Protein AF-0000000075578991 (afdb_homodimer)

Foldseek 3Di:
DQVVQVVVVLVVQVVVWFQAKKKKKKKKFAAPVCVVVVVCCCVPPVVVVLVVVPQWDDWDKDWDDPDDDHGTMIMIMTIGRTSVSVSVSCVVPVVVVVVVVCVVRNPRMGMDIDMGGDDD/DQVVQVVVVLVVQVVVWFQAKKKKKKKKFAAPVCVVVVVCCCVPPVVVVLVVVPQWDDWDKDWDDPDDDHGTMIMIMTIGRGSVSVSVSCVVPVVVVVVVVCVVRNPRMGMDIDMGGDPD

Organism: Bacteroides fragilis (strain ATCC 25285 / DSM 2151 / CCUG 4856 / JCM 11019 / LMG 10263 / NCTC 9343 / Onslow / VPI 2553 / EN-2) (NCBI:txid272559)

Radius of gyration: 18.08 Å; Cα contacts (8 Å, |Δi|>4): 410; chains: 2; bounding box: 44×48×40 Å

Sequence (240 aa):
MYYSEIIAMFAEIINLKIKNMLIYNTTFQVDDEVHDNFLIWIKESYIPEVEKHGALRAPRICRVLSHRDEGTSYSLQWEVDDSVVLHRWHQDQGARLNQELVKIFKDKVVGFPTLMEVLEMYYSEIIAMFAEIINLKIKNMLIYNTTFQVDDEVHDNFLIWIKESYIPEVEKHGALRAPRICRVLSHRDEGTSYSLQWEVDDSVVLHRWHQDQGARLNQELVKIFKDKVVGFPTLMEVLE

Nearest PDB structures (foldseek):
  1n5v-assembly1_B  TM=6.800E-01  e=6.328E-04  Streptomyces coelicolor A3(2)
  2jdj-assembly1_A  TM=7.483E-01  e=4.876E-03  Hahella chejuensis
  7w6e-assembly1_A  TM=7.206E-01  e=4.575E-03  Cannabis sativa
  3bgu-assembly1_A  TM=6.454E-01  e=2.417E-03  Thermobifida fusca YX
  2ifx-assembly1_B  TM=5.542E-01  e=4.005E-02  Cupriavidus necator

Structure (mmCIF, N/CA/C/O backbone):
data_AF-0000000075578991-model_v1
#
loop_
_entity.id
_entity.type
_entity.pdbx_description
1 polymer 'DUF4286 family protein'
#
loop_
_atom_site.group_PDB
_atom_site.id
_atom_site.type_symbol
_atom_site.label_atom_id
_atom_site.label_alt_id
_atom_site.label_comp_id
_atom_site.label_asym_id
_atom_site.label_entity_id
_atom_site.label_seq_id
_atom_site.pdbx_PDB_ins_code
_atom_site.Cartn_x
_atom_site.Cartn_y
_atom_site.Cartn_z
_atom_site.occupancy
_atom_site.B_iso_or_equiv
_atom_site.auth_seq_id
_atom_site.auth_comp_id
_atom_site.auth_asym_id
_atom_site.auth_atom_id
_atom_site.pdbx_PDB_model_num
ATOM 1 N N . MET A 1 1 ? -5.598 21.219 -8.078 1 39.44 1 MET A N 1
ATOM 2 C CA . MET A 1 1 ? -6.172 20.062 -8.758 1 39.44 1 MET A CA 1
ATOM 3 C C . MET A 1 1 ? -6.387 18.906 -7.789 1 39.44 1 MET A C 1
ATOM 5 O O . MET A 1 1 ? -7.332 18.141 -7.938 1 39.44 1 MET A O 1
ATOM 9 N N . TYR A 1 2 ? -5.469 18.859 -6.551 1 54.5 2 TYR A N 1
ATOM 10 C CA . TYR A 1 2 ? -5.262 17.734 -5.645 1 54.5 2 TYR A CA 1
ATOM 11 C C . TYR A 1 2 ? -6.438 17.578 -4.691 1 54.5 2 TYR A C 1
ATOM 13 O O . TYR A 1 2 ? -6.926 16.469 -4.473 1 54.5 2 TYR A O 1
ATOM 21 N N . TYR A 1 3 ? -6.918 18.688 -4.461 1 59.22 3 TYR A N 1
ATOM 22 C CA . TYR A 1 3 ? -8.039 18.719 -3.529 1 59.22 3 TYR A CA 1
ATOM 23 C C . TYR A 1 3 ? -9.281 18.078 -4.148 1 59.22 3 TYR A C 1
ATOM 25 O O . TYR A 1 3 ? -10 17.344 -3.484 1 59.22 3 TYR A O 1
ATOM 33 N N . SER A 1 4 ? -9.289 18.281 -5.465 1 63 4 SER A N 1
ATOM 34 C CA . SER A 1 4 ? -10.469 17.781 -6.16 1 63 4 SER A CA 1
ATOM 35 C C . SER A 1 4 ? -10.5 16.266 -6.199 1 63 4 SER A C 1
ATOM 37 O O . SER A 1 4 ? -11.562 15.648 -6.031 1 63 4 SER A O 1
ATOM 39 N N . GLU A 1 5 ? -9.344 15.672 -6.281 1 65.69 5 GLU A N 1
ATOM 40 C CA . GLU A 1 5 ? -9.281 14.219 -6.34 1 65.69 5 GLU A CA 1
ATOM 41 C C . GLU A 1 5 ? -9.633 13.594 -4.992 1 65.69 5 GLU A C 1
ATOM 43 O O . GLU A 1 5 ? -10.289 12.555 -4.934 1 65.69 5 GLU A O 1
ATOM 48 N N . ILE A 1 6 ? -9.266 14.273 -3.967 1 72.38 6 ILE A N 1
ATOM 49 C CA . ILE A 1 6 ? -9.57 13.82 -2.617 1 72.38 6 ILE A CA 1
ATOM 50 C C . ILE A 1 6 ? -11.078 13.914 -2.373 1 72.38 6 ILE A C 1
ATOM 52 O O . ILE A 1 6 ? -11.695 12.961 -1.888 1 72.38 6 ILE A O 1
ATOM 56 N N . ILE A 1 7 ? -11.578 15.031 -2.82 1 66.81 7 ILE A N 1
ATOM 57 C CA . ILE A 1 7 ? -13.008 15.242 -2.641 1 66.81 7 ILE A CA 1
ATOM 58 C C . ILE A 1 7 ? -13.789 14.211 -3.449 1 66.81 7 ILE A C 1
ATOM 60 O O . ILE A 1 7 ? -14.758 13.633 -2.951 1 66.81 7 ILE A O 1
ATOM 64 N N . ALA A 1 8 ? -13.312 14.078 -4.621 1 71.88 8 ALA A N 1
ATOM 65 C CA . ALA A 1 8 ? -13.992 13.117 -5.492 1 71.88 8 ALA A CA 1
ATOM 66 C C . ALA A 1 8 ? -13.938 11.711 -4.906 1 71.88 8 ALA A C 1
ATOM 68 O O . ALA A 1 8 ? -14.922 10.977 -4.957 1 71.88 8 ALA A O 1
ATOM 69 N N . MET A 1 9 ? -12.867 11.336 -4.352 1 76.31 9 MET A N 1
ATOM 70 C CA . MET A 1 9 ? -12.727 10.008 -3.758 1 76.31 9 MET A CA 1
ATOM 71 C C . MET A 1 9 ? -13.664 9.844 -2.568 1 76.31 9 MET A C 1
ATOM 73 O O . MET A 1 9 ? -14.375 8.836 -2.467 1 76.31 9 MET A O 1
ATOM 77 N N . PHE A 1 10 ? -13.758 10.82 -1.805 1 74.56 10 PHE A N 1
ATOM 78 C CA . PHE A 1 10 ? -14.594 10.734 -0.611 1 74.56 10 PHE A CA 1
ATOM 79 C C . PHE A 1 10 ? -16.078 10.773 -0.98 1 74.56 10 PHE A C 1
ATOM 81 O O . PHE A 1 10 ? -16.891 10.109 -0.344 1 74.56 10 PHE A O 1
ATOM 88 N N . ALA A 1 11 ? -16.281 11.523 -1.977 1 70.94 11 ALA A N 1
ATOM 89 C CA . ALA A 1 11 ? -17.656 11.531 -2.459 1 70.94 11 ALA A CA 1
ATOM 90 C C . ALA A 1 11 ? -18.078 10.141 -2.941 1 70.94 11 ALA A C 1
ATOM 92 O O . ALA A 1 11 ? -19.188 9.695 -2.67 1 70.94 11 ALA A O 1
ATOM 93 N N . GLU A 1 12 ? -17.234 9.531 -3.654 1 71.94 12 GLU A N 1
ATOM 94 C CA . GLU A 1 12 ? -17.516 8.203 -4.184 1 71.94 12 GLU A CA 1
ATOM 95 C C . GLU A 1 12 ? -17.688 7.184 -3.059 1 71.94 12 GLU A C 1
ATOM 97 O O . GLU A 1 12 ? -18.531 6.301 -3.133 1 71.94 12 GLU A O 1
ATOM 102 N N . ILE A 1 13 ? -16.906 7.285 -2.059 1 71.38 13 ILE A N 1
ATOM 103 C CA . ILE A 1 13 ? -16.922 6.348 -0.943 1 71.38 13 ILE A CA 1
ATOM 104 C C . ILE A 1 13 ? -18.234 6.453 -0.185 1 71.38 13 ILE A C 1
ATOM 106 O O . ILE A 1 13 ? -18.781 5.445 0.276 1 71.38 13 ILE A O 1
ATOM 110 N N . ILE A 1 14 ? -18.766 7.656 -0.041 1 68.94 14 ILE A N 1
ATOM 111 C CA . ILE A 1 14 ? -20.047 7.887 0.611 1 68.94 14 ILE A CA 1
ATOM 112 C C . ILE A 1 14 ? -21.141 7.117 -0.125 1 68.94 14 ILE A C 1
ATOM 114 O O . ILE A 1 14 ? -22.031 6.543 0.503 1 68.94 14 ILE A O 1
ATOM 118 N N . ASN A 1 15 ? -20.922 7.156 -1.306 1 71.19 15 ASN A N 1
ATOM 119 C CA . ASN A 1 15 ? -21.938 6.52 -2.125 1 71.19 15 ASN A CA 1
ATOM 120 C C . ASN A 1 15 ? -21.875 4.996 -2.018 1 71.19 15 ASN A C 1
ATOM 122 O O . ASN A 1 15 ? -22.906 4.324 -2.074 1 71.19 15 ASN A O 1
ATOM 126 N N . LEU A 1 16 ? -20.766 4.434 -1.822 1 70.19 16 LEU A N 1
ATOM 127 C CA . LEU A 1 16 ? -20.578 2.986 -1.852 1 70.19 16 LEU A CA 1
ATOM 128 C C . LEU A 1 16 ? -20.891 2.371 -0.491 1 70.19 16 LEU A C 1
ATOM 130 O O . LEU A 1 16 ? -21.312 1.215 -0.409 1 70.19 16 LEU A O 1
ATOM 134 N N . LYS A 1 17 ? -20.984 3.145 0.556 1 76.19 17 LYS A N 1
ATOM 135 C CA . LYS A 1 17 ? -21.234 2.701 1.922 1 76.19 17 LYS A CA 1
ATOM 136 C C . LYS A 1 17 ? -20.594 1.345 2.193 1 76.19 17 LYS A C 1
ATOM 138 O O . LYS A 1 17 ? -21.297 0.361 2.453 1 76.19 17 LYS A O 1
ATOM 143 N N . ILE A 1 18 ? -19.328 1.286 2.211 1 81.94 18 ILE A N 1
ATOM 144 C CA . ILE A 1 18 ? -18.594 0.05 2.453 1 81.94 18 ILE A CA 1
ATOM 145 C C . ILE A 1 18 ? -18.531 -0.224 3.953 1 81.94 18 ILE A C 1
ATOM 147 O O . ILE A 1 18 ? -18.047 0.609 4.723 1 81.94 18 ILE A O 1
ATOM 151 N N . LYS A 1 19 ? -19.047 -1.364 4.355 1 82.12 19 LYS A N 1
ATOM 152 C CA . LYS A 1 19 ? -19.203 -1.651 5.777 1 82.12 19 LYS A CA 1
ATOM 153 C C . LYS A 1 19 ? -18.141 -2.629 6.262 1 82.12 19 LYS A C 1
ATOM 155 O O . LYS A 1 19 ? -18.344 -3.354 7.238 1 82.12 19 LYS A O 1
ATOM 160 N N . ASN A 1 20 ? -16.984 -2.648 5.688 1 89.5 20 ASN A N 1
ATOM 161 C CA . ASN A 1 20 ? -15.859 -3.498 6.082 1 89.5 20 ASN A CA 1
ATOM 162 C C . ASN A 1 20 ? -14.609 -2.678 6.379 1 89.5 20 ASN A C 1
ATOM 164 O O . ASN A 1 20 ? -14.539 -1.497 6.031 1 89.5 20 ASN A O 1
ATOM 168 N N . MET A 1 21 ? -13.625 -3.428 7.074 1 94.94 21 MET A N 1
ATOM 169 C CA . MET A 1 21 ? -12.359 -2.762 7.375 1 94.94 21 MET A CA 1
ATOM 170 C C . MET A 1 21 ? -11.703 -2.23 6.102 1 94.94 21 MET A C 1
ATOM 172 O O . MET A 1 21 ? -11.641 -2.936 5.094 1 94.94 21 MET A O 1
ATOM 176 N N . LEU A 1 22 ? -11.305 -1.001 6.215 1 95.44 22 LEU A N 1
ATOM 177 C CA . LEU A 1 22 ? -10.688 -0.337 5.074 1 95.44 22 LEU A CA 1
ATOM 178 C C . LEU A 1 22 ? -9.258 0.093 5.402 1 95.44 22 LEU A C 1
ATOM 180 O O . LEU A 1 22 ? -8.914 0.277 6.574 1 95.44 22 LEU A O 1
ATOM 184 N N . ILE A 1 23 ? -8.469 0.155 4.418 1 96.88 23 ILE A N 1
ATOM 185 C CA . ILE A 1 23 ? -7.176 0.827 4.469 1 96.88 23 ILE A CA 1
ATOM 186 C C . ILE A 1 23 ? -7.25 2.146 3.707 1 96.88 23 ILE A C 1
ATOM 188 O O . ILE A 1 23 ? -7.617 2.172 2.529 1 96.88 23 ILE A O 1
ATOM 192 N N . TYR A 1 24 ? -7.012 3.172 4.449 1 95.62 24 TYR A N 1
ATOM 193 C CA . TYR A 1 24 ? -6.855 4.488 3.842 1 95.62 24 TYR A CA 1
ATOM 194 C C . TYR A 1 24 ? -5.387 4.816 3.615 1 95.62 24 TYR A C 1
ATOM 196 O O . TYR A 1 24 ? -4.648 5.09 4.566 1 95.62 24 TYR A O 1
ATOM 204 N N . ASN A 1 25 ? -4.988 4.789 2.336 1 95.94 25 ASN A N 1
ATOM 205 C CA . ASN A 1 25 ? -3.598 5.031 1.965 1 95.94 25 ASN A CA 1
ATOM 206 C C . ASN A 1 25 ? -3.426 6.391 1.29 1 95.94 25 ASN A C 1
ATOM 208 O O . ASN A 1 25 ? -4.238 6.773 0.446 1 95.94 25 ASN A O 1
ATOM 212 N N . THR A 1 26 ? -2.428 7.102 1.722 1 95.5 26 THR A N 1
ATOM 213 C CA . THR A 1 26 ? -2.01 8.289 0.987 1 95.5 26 THR A CA 1
ATOM 214 C C . THR A 1 26 ? -0.531 8.203 0.618 1 95.5 26 THR A C 1
ATOM 216 O O . THR A 1 26 ? 0.313 7.934 1.475 1 95.5 26 THR A O 1
ATOM 219 N N . THR A 1 27 ? -0.253 8.328 -0.663 1 94.38 27 THR A N 1
ATOM 220 C CA . THR A 1 27 ? 1.128 8.469 -1.111 1 94.38 27 THR A CA 1
ATOM 221 C C . THR A 1 27 ? 1.492 9.938 -1.286 1 94.38 27 THR A C 1
ATOM 223 O O . THR A 1 27 ? 0.803 10.68 -1.996 1 94.38 27 THR A O 1
ATOM 226 N N . PHE A 1 28 ? 2.506 10.312 -0.603 1 95.06 28 PHE A N 1
ATOM 227 C CA . PHE A 1 28 ? 3.002 11.68 -0.697 1 95.06 28 PHE A CA 1
ATOM 228 C C . PHE A 1 28 ? 4.227 11.75 -1.6 1 95.06 28 PHE A C 1
ATOM 230 O O . PHE A 1 28 ? 5.211 11.039 -1.378 1 95.06 28 PHE A O 1
ATOM 237 N N . GLN A 1 29 ? 4.074 12.508 -2.645 1 94.25 29 GLN A N 1
ATOM 238 C CA . GLN A 1 29 ? 5.254 12.875 -3.416 1 94.25 29 GLN A CA 1
ATOM 239 C C . GLN A 1 29 ? 5.934 14.109 -2.834 1 94.25 29 GLN A C 1
ATOM 241 O O . GLN A 1 29 ? 5.32 15.18 -2.748 1 94.25 29 GLN A O 1
ATOM 246 N N . VAL A 1 30 ? 7.215 13.961 -2.443 1 95.94 30 VAL A N 1
ATOM 247 C CA . VAL A 1 30 ? 7.883 14.984 -1.65 1 95.94 30 VAL A CA 1
ATOM 248 C C . VAL A 1 30 ? 9.148 15.445 -2.367 1 95.94 30 VAL A C 1
ATOM 250 O O . VAL A 1 30 ? 9.992 14.625 -2.74 1 95.94 30 VAL A O 1
ATOM 253 N N . ASP A 1 31 ? 9.211 16.766 -2.561 1 95.69 31 ASP A N 1
ATOM 254 C CA . ASP A 1 31 ? 10.438 17.344 -3.102 1 95.69 31 ASP A CA 1
ATOM 255 C C . ASP A 1 31 ? 11.633 17.047 -2.189 1 95.69 31 ASP A C 1
ATOM 257 O O . ASP A 1 31 ? 11.516 17.141 -0.965 1 95.69 31 ASP A O 1
ATOM 261 N N . ASP A 1 32 ? 12.758 16.828 -2.805 1 93.19 32 ASP A N 1
ATOM 262 C CA . ASP A 1 32 ? 13.961 16.469 -2.057 1 93.19 32 ASP A CA 1
ATOM 263 C C . ASP A 1 32 ? 14.359 17.578 -1.094 1 93.19 32 ASP A C 1
ATOM 265 O O . ASP A 1 32 ? 14.945 17.328 -0.042 1 93.19 32 ASP A O 1
ATOM 269 N N . GLU A 1 33 ? 14 18.734 -1.411 1 94.75 33 GLU A N 1
ATOM 270 C CA . GLU A 1 33 ? 14.398 19.891 -0.615 1 94.75 33 GLU A CA 1
ATOM 271 C C . GLU A 1 33 ? 13.734 19.875 0.758 1 94.75 33 GLU A C 1
ATOM 273 O O . GLU A 1 33 ? 14.266 20.422 1.722 1 94.75 33 GLU A O 1
ATOM 278 N N . VAL A 1 34 ? 12.609 19.203 0.835 1 96.69 34 VAL A N 1
ATOM 279 C CA . VAL A 1 34 ? 11.852 19.344 2.074 1 96.69 34 VAL A CA 1
ATOM 280 C C . VAL A 1 34 ? 11.609 17.953 2.682 1 96.69 34 VAL A C 1
ATOM 282 O O . VAL A 1 34 ? 10.852 17.828 3.646 1 96.69 34 VAL A O 1
ATOM 285 N N . HIS A 1 35 ? 12.172 16.891 2.148 1 94.12 35 HIS A N 1
ATOM 286 C CA . HIS A 1 35 ? 11.805 15.523 2.51 1 94.12 35 HIS A CA 1
ATOM 287 C C . HIS A 1 35 ? 12.055 15.25 3.988 1 94.12 35 HIS A 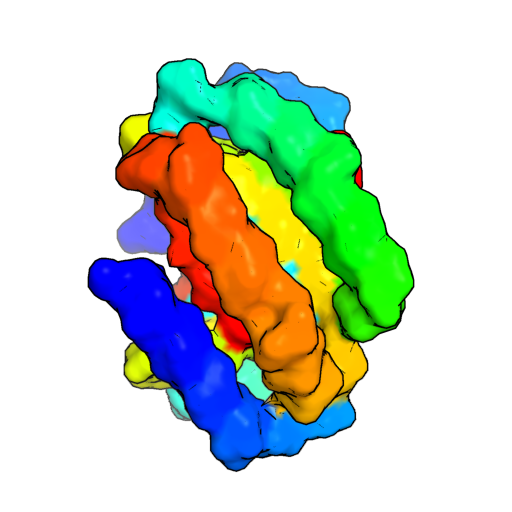C 1
ATOM 289 O O . HIS A 1 35 ? 11.242 14.617 4.656 1 94.12 35 HIS A O 1
ATOM 295 N N . ASP A 1 36 ? 13.164 15.812 4.574 1 94.94 36 ASP A N 1
ATOM 296 C CA . ASP A 1 36 ? 13.438 15.617 5.996 1 94.94 36 ASP A CA 1
ATOM 297 C C . ASP A 1 36 ? 12.398 16.328 6.859 1 94.94 36 ASP A C 1
ATOM 299 O O . ASP A 1 36 ? 11.891 15.766 7.824 1 94.94 36 ASP A O 1
ATOM 303 N N . ASN A 1 37 ? 12.117 17.562 6.539 1 97.12 37 ASN A N 1
ATOM 304 C CA . ASN A 1 37 ? 11.125 18.328 7.27 1 97.12 37 ASN A CA 1
ATOM 305 C C . ASN A 1 37 ? 9.742 17.672 7.199 1 97.12 37 ASN A C 1
ATOM 307 O O . ASN A 1 37 ? 9.016 17.641 8.195 1 97.12 37 ASN A O 1
ATOM 311 N N . PHE A 1 38 ? 9.492 17.172 6.062 1 98 38 PHE A N 1
ATOM 312 C CA . PHE A 1 38 ? 8.219 16.484 5.895 1 98 38 PHE A CA 1
ATOM 313 C C . PHE A 1 38 ? 8.125 15.273 6.824 1 98 38 PHE A C 1
ATOM 315 O O . PHE A 1 38 ? 7.117 15.086 7.508 1 98 38 PHE A O 1
ATOM 322 N N . LEU A 1 39 ? 9.156 14.5 6.848 1 97.38 39 LEU A N 1
ATOM 323 C CA . LEU A 1 39 ? 9.164 13.305 7.684 1 97.38 39 LEU A CA 1
ATOM 324 C C . LEU A 1 39 ? 9.008 13.672 9.156 1 97.38 39 LEU A C 1
ATOM 326 O O . LEU A 1 39 ? 8.281 13 9.891 1 97.38 39 LEU A O 1
ATOM 330 N N . ILE A 1 40 ? 9.695 14.688 9.57 1 97.5 40 ILE A N 1
ATOM 331 C CA . ILE A 1 40 ? 9.57 15.141 10.953 1 97.5 40 ILE A CA 1
ATOM 332 C C . ILE A 1 40 ? 8.133 15.562 11.227 1 97.5 40 ILE A C 1
ATOM 334 O O . ILE A 1 40 ? 7.531 15.133 12.211 1 97.5 40 ILE A O 1
ATOM 338 N N . TRP A 1 41 ? 7.566 16.359 10.383 1 98.06 41 TRP A N 1
ATOM 339 C CA . TRP A 1 41 ? 6.219 16.875 10.555 1 98.06 41 TRP A CA 1
ATOM 340 C C . TRP A 1 41 ? 5.188 15.758 10.57 1 98.06 41 TRP A C 1
ATOM 342 O O . TRP A 1 41 ? 4.289 15.734 11.414 1 98.06 41 TRP A O 1
ATOM 352 N N . ILE A 1 42 ? 5.285 14.805 9.609 1 98.06 42 ILE A N 1
ATOM 353 C CA . ILE A 1 42 ? 4.305 13.734 9.484 1 98.06 42 ILE A CA 1
ATOM 354 C C . ILE A 1 42 ? 4.348 12.852 10.727 1 98.06 42 ILE A C 1
ATOM 356 O O . ILE A 1 42 ? 3.303 12.414 11.219 1 98.06 42 ILE A O 1
ATOM 360 N N . LYS A 1 43 ? 5.547 12.594 11.281 1 97.69 43 LYS A N 1
ATOM 361 C CA . LYS A 1 43 ? 5.723 11.688 12.414 1 97.69 43 LYS A CA 1
ATOM 362 C C . LYS A 1 43 ? 5.383 12.375 13.727 1 97.69 43 LYS A C 1
ATOM 364 O O . LYS A 1 43 ? 4.801 11.758 14.625 1 97.69 43 LYS A O 1
ATOM 369 N N . GLU A 1 44 ? 5.641 13.625 13.82 1 97.38 44 GLU A N 1
ATOM 370 C CA . GLU A 1 44 ? 5.586 14.266 15.133 1 97.38 44 GLU A CA 1
ATOM 371 C C . GLU A 1 44 ? 4.344 15.141 15.266 1 97.38 44 GLU A C 1
ATOM 373 O O . GLU A 1 44 ? 3.969 15.523 16.375 1 97.38 44 GLU A O 1
ATOM 378 N N . SER A 1 45 ? 3.744 15.469 14.188 1 97.69 45 SER A N 1
ATOM 379 C CA . SER A 1 45 ? 2.592 16.359 14.25 1 97.69 45 SER A CA 1
ATOM 380 C C . SER A 1 45 ? 1.355 15.719 13.633 1 97.69 45 SER A C 1
ATOM 382 O O . SER A 1 45 ? 0.359 15.492 14.328 1 97.69 45 SER A O 1
ATOM 384 N N . TYR A 1 46 ? 1.439 15.281 12.398 1 98 46 TYR A N 1
ATOM 385 C CA . TYR A 1 46 ? 0.287 14.789 11.656 1 98 46 TYR A CA 1
ATOM 386 C C . TYR A 1 46 ? -0.249 13.5 12.266 1 98 46 TYR A C 1
ATOM 388 O O . TYR A 1 46 ? -1.422 13.422 12.633 1 98 46 TYR A O 1
ATOM 396 N N . ILE A 1 47 ? 0.625 12.5 12.422 1 98.25 47 ILE A N 1
ATOM 397 C CA . ILE A 1 47 ? 0.205 11.172 12.859 1 98.25 47 ILE A CA 1
ATOM 398 C C . ILE A 1 47 ? -0.352 11.258 14.281 1 98.25 47 ILE A C 1
ATOM 400 O O . ILE A 1 47 ? -1.462 10.789 14.547 1 98.25 47 ILE A O 1
ATOM 404 N N . PRO A 1 48 ? 0.357 11.93 15.227 1 98.12 48 PRO A N 1
ATOM 405 C CA . PRO A 1 48 ? -0.201 12.023 16.578 1 98.12 48 PRO A CA 1
ATOM 406 C C . PRO A 1 48 ? -1.561 12.719 16.609 1 98.12 48 PRO A C 1
ATOM 408 O O . PRO A 1 48 ? -2.449 12.312 17.359 1 98.12 48 PRO A O 1
ATOM 411 N N . GLU A 1 49 ? -1.757 13.75 15.836 1 97.31 49 GLU A N 1
ATOM 412 C CA . GLU A 1 49 ? -3.029 14.469 15.797 1 97.31 49 GLU A CA 1
ATOM 413 C C . GLU A 1 49 ? -4.152 13.57 15.289 1 97.31 49 GLU A C 1
ATOM 415 O O . GLU A 1 49 ? -5.254 13.57 15.844 1 97.31 49 GLU A O 1
ATOM 420 N N . VAL A 1 50 ? -3.885 12.797 14.242 1 97.88 50 VAL A N 1
ATOM 421 C CA . VAL A 1 50 ? -4.871 11.883 13.672 1 97.88 50 VAL A CA 1
ATOM 422 C C . VAL A 1 50 ? -5.215 10.805 14.695 1 97.88 50 VAL A C 1
ATOM 424 O O . VAL A 1 50 ? -6.391 10.477 14.891 1 97.88 50 VAL A O 1
ATOM 427 N N . GLU A 1 51 ? -4.203 10.281 15.328 1 97.69 51 GLU A N 1
ATOM 428 C CA . GLU A 1 51 ? -4.41 9.234 16.328 1 97.69 51 GLU A CA 1
ATOM 429 C C . GLU A 1 51 ? -5.273 9.734 17.484 1 97.69 51 GLU A C 1
ATOM 431 O O . GLU A 1 51 ? -6.094 8.984 18.016 1 97.69 51 GLU A O 1
ATOM 436 N N . LYS A 1 52 ? -5.059 10.945 17.922 1 96.81 52 LYS A N 1
ATOM 437 C CA . LYS A 1 52 ? -5.805 11.531 19.031 1 96.81 52 LYS A CA 1
ATOM 438 C C . LYS A 1 52 ? -7.305 11.523 18.75 1 96.81 52 LYS A C 1
ATOM 440 O O . LYS A 1 52 ? -8.109 11.328 19.656 1 96.81 52 LYS A O 1
ATOM 445 N N . HIS A 1 53 ? -7.633 11.766 17.531 1 96.62 53 HIS A N 1
ATOM 446 C CA . HIS A 1 53 ? -9.039 11.734 17.141 1 96.62 53 HIS A CA 1
ATOM 447 C C . HIS A 1 53 ? -9.633 10.344 17.344 1 96.62 53 HIS A C 1
ATOM 449 O O . HIS A 1 53 ? -10.805 10.219 17.703 1 96.62 53 HIS A O 1
ATOM 455 N N . GLY A 1 54 ? -8.875 9.297 16.938 1 97.06 54 GLY A N 1
ATOM 456 C CA . GLY A 1 54 ? -9.258 7.938 17.297 1 97.06 54 GLY A CA 1
ATOM 457 C C . GLY A 1 54 ? -9.961 7.203 16.172 1 97.06 54 GLY A C 1
ATOM 458 O O . GLY A 1 54 ? -10.156 5.984 16.25 1 97.06 54 GLY A O 1
ATOM 459 N N . ALA A 1 55 ? -10.383 7.84 15.094 1 96.69 55 ALA A N 1
ATOM 460 C CA . ALA A 1 55 ? -11.133 7.211 14.008 1 96.69 55 ALA A CA 1
ATOM 461 C C . ALA A 1 55 ? -10.227 6.328 13.156 1 96.69 55 ALA A C 1
ATOM 463 O O . ALA A 1 55 ? -10.672 5.324 12.594 1 96.69 55 ALA A O 1
ATOM 464 N N . LEU A 1 56 ? -9.016 6.754 12.938 1 97.88 56 LEU A N 1
ATOM 465 C CA . LEU A 1 56 ? -8.023 6.02 12.164 1 97.88 56 LEU A CA 1
ATOM 466 C C . LEU A 1 56 ? -6.992 5.367 13.086 1 97.88 56 LEU A C 1
ATOM 468 O O . LEU A 1 56 ? -6.527 5.988 14.039 1 97.88 56 LEU A O 1
ATOM 472 N N . ARG A 1 57 ? -6.684 4.137 12.719 1 97.56 57 ARG A N 1
ATOM 473 C CA . ARG A 1 57 ? -5.824 3.365 13.617 1 97.56 57 ARG A CA 1
ATOM 474 C C . ARG A 1 57 ? -4.668 2.73 12.852 1 97.56 57 ARG A C 1
ATOM 476 O O . ARG A 1 57 ? -4.695 2.65 11.625 1 97.56 57 ARG A O 1
ATOM 483 N N . ALA A 1 58 ? -3.639 2.322 13.641 1 97.06 58 ALA A N 1
ATOM 484 C CA . ALA A 1 58 ? -2.521 1.51 13.164 1 97.06 58 ALA A CA 1
ATOM 485 C C . ALA A 1 58 ? -1.806 2.193 12 1 97.06 58 ALA A C 1
ATOM 487 O O . ALA A 1 58 ? -1.676 1.618 10.922 1 97.06 58 ALA A O 1
ATOM 488 N N . PRO A 1 59 ? -1.282 3.359 12.242 1 98.06 59 PRO A N 1
ATOM 489 C CA . PRO A 1 59 ? -0.529 4.031 11.18 1 98.06 59 PRO A CA 1
ATOM 490 C C . PRO A 1 59 ? 0.726 3.262 10.766 1 98.06 59 PRO A C 1
ATOM 492 O O . PRO A 1 59 ? 1.388 2.658 11.617 1 98.06 59 PRO A O 1
ATOM 495 N N . ARG A 1 60 ? 0.971 3.252 9.516 1 97.81 60 ARG A N 1
ATOM 496 C CA . ARG A 1 60 ? 2.201 2.715 8.945 1 97.81 60 ARG A CA 1
ATOM 497 C C . ARG A 1 60 ? 2.773 3.66 7.891 1 97.81 60 ARG A C 1
ATOM 499 O O . ARG A 1 60 ? 2.193 3.83 6.82 1 97.81 60 ARG A O 1
ATOM 506 N N . ILE A 1 61 ? 3.877 4.266 8.203 1 97.94 61 ILE A N 1
ATOM 507 C CA . ILE A 1 61 ? 4.543 5.152 7.258 1 97.94 61 ILE A CA 1
ATOM 508 C C . ILE A 1 61 ? 5.715 4.422 6.605 1 97.94 61 ILE A C 1
ATOM 510 O O . ILE A 1 61 ? 6.543 3.822 7.293 1 97.94 61 ILE A O 1
ATOM 514 N N . CYS A 1 62 ? 5.73 4.445 5.301 1 96.69 62 CYS A N 1
ATOM 515 C CA . CYS A 1 62 ? 6.77 3.773 4.527 1 96.69 62 CYS A CA 1
ATOM 516 C C . CYS A 1 62 ? 7.391 4.719 3.506 1 96.69 62 CYS A C 1
ATOM 518 O O . CYS A 1 62 ? 6.727 5.637 3.02 1 96.69 62 CYS A O 1
ATOM 520 N N . ARG A 1 63 ? 8.688 4.473 3.258 1 94.62 63 ARG A N 1
ATOM 521 C CA . ARG A 1 63 ? 9.336 5.066 2.09 1 94.62 63 ARG A CA 1
ATOM 522 C C . ARG A 1 63 ? 9.195 4.164 0.87 1 94.62 63 ARG A C 1
ATOM 524 O O . ARG A 1 63 ? 9.523 2.977 0.93 1 94.62 63 ARG A O 1
ATOM 531 N N . VAL A 1 64 ? 8.672 4.691 -0.213 1 93.44 64 VAL A N 1
ATOM 532 C CA . VAL A 1 64 ? 8.57 3.918 -1.445 1 93.44 64 VAL A CA 1
ATOM 533 C C . VAL A 1 64 ? 9.93 3.859 -2.139 1 93.44 64 VAL A C 1
ATOM 535 O O . VAL A 1 64 ? 10.508 4.895 -2.471 1 93.44 64 VAL A O 1
ATOM 538 N N . LEU A 1 65 ? 10.398 2.684 -2.393 1 89.25 65 LEU A N 1
ATOM 539 C CA . LEU A 1 65 ? 11.75 2.518 -2.926 1 89.25 65 LEU A CA 1
ATOM 540 C C . LEU A 1 65 ? 11.719 2.344 -4.441 1 89.25 65 LEU A C 1
ATOM 542 O O . LEU A 1 65 ? 12.703 2.627 -5.125 1 89.25 65 LEU A O 1
ATOM 546 N N . SER A 1 66 ? 10.672 1.879 -5.004 1 77.06 66 SER A N 1
ATOM 547 C CA . SER A 1 66 ? 10.586 1.58 -6.43 1 77.06 66 SER A CA 1
ATOM 548 C C . SER A 1 66 ? 10.211 2.82 -7.234 1 77.06 66 SER A C 1
ATOM 550 O O . SER A 1 66 ? 9.828 2.721 -8.398 1 77.06 66 SER A O 1
ATOM 552 N N . HIS A 1 67 ? 10.352 3.916 -6.75 1 65 67 HIS A N 1
ATOM 553 C CA . HIS A 1 67 ? 10.008 5.145 -7.461 1 65 67 HIS A CA 1
ATOM 554 C C . HIS A 1 67 ? 11.188 5.656 -8.281 1 65 67 HIS A C 1
ATOM 556 O O . HIS A 1 67 ? 12.336 5.582 -7.832 1 65 67 HIS A O 1
ATOM 562 N N . ARG A 1 68 ? 10.852 5.988 -9.484 1 61.78 68 ARG A N 1
ATOM 563 C CA . ARG A 1 68 ? 11.906 6.352 -10.43 1 61.78 68 ARG A CA 1
ATOM 564 C C . ARG A 1 68 ? 11.93 7.859 -10.672 1 61.78 68 ARG A C 1
ATOM 566 O O . ARG A 1 68 ? 12.844 8.375 -11.305 1 61.78 68 ARG A O 1
ATOM 573 N N . ASP A 1 69 ? 10.93 8.445 -10.227 1 65.81 69 ASP A N 1
ATOM 574 C CA . ASP A 1 69 ? 10.867 9.859 -10.602 1 65.81 69 ASP A CA 1
ATOM 575 C C . ASP A 1 69 ? 11.602 10.727 -9.586 1 65.81 69 ASP A C 1
ATOM 577 O O . ASP A 1 69 ? 12.148 10.219 -8.609 1 65.81 69 ASP A O 1
ATOM 581 N N . GLU A 1 70 ? 11.781 11.961 -9.938 1 79.25 70 GLU A N 1
ATOM 582 C CA . GLU A 1 70 ? 12.367 12.969 -9.07 1 79.25 70 GLU A CA 1
ATOM 583 C C . GLU A 1 70 ? 11.586 13.102 -7.77 1 79.25 70 GLU A C 1
ATOM 585 O O . GLU A 1 70 ? 10.352 13.008 -7.766 1 79.25 70 GLU A O 1
ATOM 590 N N . GLY A 1 71 ? 12.305 13.172 -6.641 1 88.94 71 GLY A N 1
ATOM 591 C CA . GLY A 1 71 ? 11.695 13.281 -5.324 1 88.94 71 GLY A CA 1
ATOM 592 C C . GLY A 1 71 ? 11.625 11.953 -4.59 1 88.94 71 GLY A C 1
ATOM 593 O O . GLY A 1 71 ? 12.242 10.969 -5.02 1 88.94 71 GLY A O 1
ATOM 594 N N . THR A 1 72 ? 11.094 12.047 -3.471 1 92.81 72 THR A N 1
ATOM 595 C CA . THR A 1 72 ? 10.891 10.859 -2.645 1 92.81 72 THR A CA 1
ATOM 596 C C . THR A 1 72 ? 9.414 10.656 -2.346 1 92.81 72 THR A C 1
ATOM 598 O O . THR A 1 72 ? 8.695 11.617 -2.061 1 92.81 72 THR A O 1
ATOM 601 N N . SER A 1 73 ? 8.977 9.406 -2.455 1 94.25 73 SER A N 1
ATOM 602 C CA . SER A 1 73 ? 7.594 9.086 -2.137 1 94.25 73 SER A CA 1
ATOM 603 C C . SER A 1 73 ? 7.484 8.367 -0.797 1 94.25 73 SER A C 1
ATOM 605 O O . SER A 1 73 ? 8.305 7.504 -0.483 1 94.25 73 SER A O 1
ATOM 607 N N . TYR A 1 74 ? 6.508 8.797 -0.078 1 96.06 74 TYR A N 1
ATOM 608 C CA . TYR A 1 74 ? 6.145 8.125 1.165 1 96.06 74 TYR A CA 1
ATOM 609 C C . TYR A 1 74 ? 4.684 7.695 1.145 1 96.06 74 TYR A C 1
ATOM 611 O O . TYR A 1 74 ? 3.824 8.414 0.631 1 96.06 74 TYR A O 1
ATOM 619 N N . SER A 1 75 ? 4.469 6.574 1.704 1 96.62 75 SER A N 1
ATOM 620 C CA . SER A 1 75 ? 3.096 6.109 1.886 1 96.62 75 SER A CA 1
ATOM 621 C C . SER A 1 75 ? 2.711 6.086 3.361 1 96.62 75 SER A C 1
ATOM 623 O O . SER A 1 75 ? 3.516 5.699 4.211 1 96.62 75 SER A O 1
ATOM 625 N N . LEU A 1 76 ? 1.552 6.594 3.662 1 98.06 76 LEU A N 1
ATOM 626 C CA . LEU A 1 76 ? 0.952 6.5 4.988 1 98.06 76 LEU A CA 1
ATOM 627 C C . LEU A 1 76 ? -0.379 5.758 4.93 1 98.06 76 LEU A C 1
ATOM 629 O O . LEU A 1 76 ? -1.306 6.184 4.242 1 98.06 76 LEU A O 1
ATOM 633 N N . GLN A 1 77 ? -0.399 4.648 5.66 1 97.75 77 GLN A N 1
ATOM 634 C CA . GLN A 1 77 ? -1.606 3.828 5.684 1 97.75 77 GLN A CA 1
ATOM 635 C C . GLN A 1 77 ? -2.283 3.881 7.051 1 97.75 77 GLN A C 1
ATOM 637 O O . GLN A 1 77 ? -1.61 3.926 8.078 1 97.75 77 GLN A O 1
ATOM 642 N N . TRP A 1 78 ? -3.617 3.848 7.004 1 98.06 78 TRP A N 1
ATOM 643 C CA . TRP A 1 78 ? -4.453 3.752 8.195 1 98.06 78 TRP A CA 1
ATOM 644 C C . TRP A 1 78 ? -5.492 2.646 8.047 1 98.06 78 TRP A C 1
ATOM 646 O O . TRP A 1 78 ? -6.016 2.424 6.953 1 98.06 78 TRP A O 1
ATOM 656 N N . GLU A 1 79 ? -5.805 2.047 9.156 1 97.69 79 GLU A N 1
ATOM 657 C CA . GLU A 1 79 ? -6.988 1.199 9.211 1 97.69 79 GLU A CA 1
ATOM 658 C C . GLU A 1 79 ? -8.211 1.985 9.688 1 97.69 79 GLU A C 1
ATOM 660 O O . GLU A 1 79 ? -8.109 2.811 10.594 1 97.69 79 GLU A O 1
ATOM 665 N N . VAL A 1 80 ? -9.297 1.802 9.086 1 96.44 80 VAL A N 1
ATOM 666 C CA . VAL A 1 80 ? -10.547 2.447 9.461 1 96.44 80 VAL A CA 1
ATOM 667 C C . VAL A 1 80 ? -11.703 1.464 9.305 1 96.44 80 VAL A C 1
ATOM 669 O O . VAL A 1 80 ? -11.703 0.638 8.391 1 96.44 80 VAL A O 1
ATOM 672 N N . ASP A 1 81 ? -12.70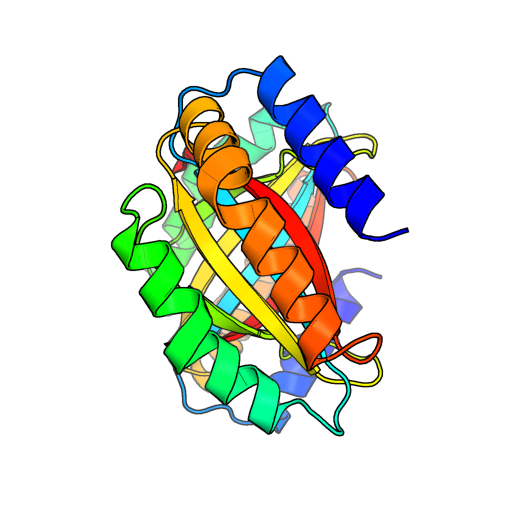3 1.565 10.125 1 95.44 81 ASP A N 1
ATOM 673 C CA . ASP A 1 81 ? -13.758 0.559 10.227 1 95.44 81 ASP A CA 1
ATOM 674 C C . ASP A 1 81 ? -14.609 0.521 8.969 1 95.44 81 ASP A C 1
ATOM 676 O O . ASP A 1 81 ? -15.023 -0.552 8.516 1 95.44 81 ASP A O 1
ATOM 680 N N . ASP A 1 82 ? -14.945 1.69 8.531 1 92.44 82 ASP A N 1
ATOM 681 C CA . ASP A 1 82 ? -15.797 1.754 7.348 1 92.44 82 ASP A CA 1
ATOM 682 C C . ASP A 1 82 ? -15.766 3.146 6.723 1 92.44 82 ASP A C 1
ATOM 684 O O . ASP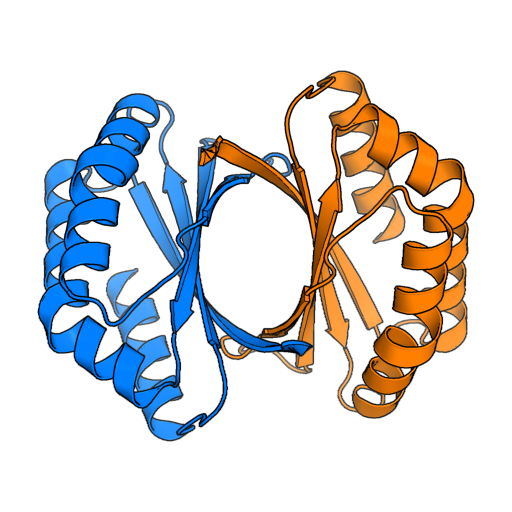 A 1 82 ? -15.078 4.039 7.219 1 92.44 82 ASP A O 1
ATOM 688 N N . SER A 1 83 ? -16.5 3.232 5.57 1 90.88 83 SER A N 1
ATOM 689 C CA . SER A 1 83 ? -16.438 4.461 4.781 1 90.88 83 SER A CA 1
ATOM 690 C C . SER A 1 83 ? -17.125 5.617 5.504 1 90.88 83 SER A C 1
ATOM 692 O O . SER A 1 83 ? -16.734 6.773 5.336 1 90.88 83 SER A O 1
ATOM 694 N N . VAL A 1 84 ? -18.109 5.414 6.336 1 89.75 84 VAL A N 1
ATOM 695 C CA . VAL A 1 84 ? -18.812 6.453 7.07 1 89.75 84 VAL A CA 1
ATOM 696 C C . VAL A 1 84 ? -17.875 7.098 8.094 1 89.75 84 VAL A C 1
ATOM 698 O O . VAL A 1 84 ? -17.812 8.328 8.195 1 89.75 84 VAL A O 1
ATOM 701 N N . VAL A 1 85 ? -17.188 6.277 8.789 1 93.38 85 VAL A N 1
ATOM 702 C CA . VAL A 1 85 ? -16.234 6.758 9.789 1 93.38 85 VAL A CA 1
ATOM 703 C C . VAL A 1 85 ? -15.148 7.586 9.109 1 93.38 85 VAL A C 1
ATOM 705 O O . VAL A 1 85 ? -14.766 8.648 9.609 1 93.38 85 VAL A O 1
ATOM 708 N N . LEU A 1 86 ? -14.672 7.121 8.008 1 93.69 86 LEU A N 1
ATOM 709 C CA . LEU A 1 86 ? -13.641 7.852 7.27 1 93.69 86 LEU A CA 1
ATOM 710 C C . LEU A 1 86 ? -14.164 9.211 6.82 1 93.69 86 LEU A C 1
ATOM 712 O O . LEU A 1 86 ? -13.453 10.219 6.922 1 93.69 86 LEU A O 1
ATOM 716 N N . HIS A 1 87 ? -15.336 9.227 6.332 1 90.5 87 HIS A N 1
ATOM 717 C CA . HIS A 1 87 ? -15.93 10.484 5.883 1 90.5 87 HIS A CA 1
ATOM 718 C C . HIS A 1 87 ? -16.078 11.469 7.039 1 90.5 87 HIS A C 1
ATOM 720 O O . HIS A 1 87 ? -15.758 12.656 6.895 1 90.5 87 HIS A O 1
ATOM 726 N N . ARG A 1 88 ? -16.531 11.047 8.078 1 91.12 88 ARG A N 1
ATOM 727 C CA . ARG A 1 88 ? -16.688 11.891 9.258 1 91.12 88 ARG A CA 1
ATOM 728 C C . ARG A 1 88 ? -15.336 12.438 9.719 1 91.12 88 ARG A C 1
ATOM 730 O O . ARG A 1 88 ? -15.219 13.617 10.062 1 91.12 88 ARG A O 1
ATOM 737 N N . TRP A 1 89 ? -14.383 11.539 9.734 1 95.12 89 TRP A N 1
ATOM 738 C CA . TRP A 1 89 ? -13.039 11.977 10.102 1 95.12 89 TRP A CA 1
ATOM 739 C C . TRP A 1 89 ? -12.562 13.094 9.18 1 95.12 89 TRP A C 1
ATOM 741 O O . TRP A 1 89 ? -11.984 14.086 9.641 1 95.12 89 TRP A O 1
ATOM 751 N N . HIS A 1 90 ? -12.75 12.852 7.883 1 92.38 90 HIS A N 1
ATOM 752 C CA . HIS A 1 90 ? -12.32 13.859 6.918 1 92.38 90 HIS A CA 1
ATOM 753 C C . HIS A 1 90 ? -12.992 15.203 7.18 1 92.38 90 HIS A C 1
ATOM 755 O O . HIS A 1 90 ? -12.352 16.25 7.102 1 92.38 90 HIS A O 1
ATOM 761 N N . GLN A 1 91 ? -14.234 15.188 7.516 1 90.06 91 GLN A N 1
ATOM 762 C CA . GLN A 1 91 ? -14.977 16.406 7.793 1 90.06 91 GLN A CA 1
ATOM 763 C C . GLN A 1 91 ? -14.5 17.062 9.094 1 90.06 91 GLN A C 1
ATOM 765 O O . GLN A 1 91 ? -14.453 18.281 9.195 1 90.06 91 GLN A O 1
ATOM 770 N N . ASP A 1 92 ? -14.102 16.312 10 1 93.06 92 ASP A N 1
ATOM 771 C CA . ASP A 1 92 ? -13.719 16.797 11.312 1 93.06 92 ASP A CA 1
ATOM 772 C C . ASP A 1 92 ? -12.305 17.375 11.297 1 93.06 92 ASP A C 1
ATOM 774 O O . ASP A 1 92 ? -12.047 18.438 11.852 1 93.06 92 ASP A O 1
ATOM 778 N N . GLN A 1 93 ? -11.445 16.562 10.695 1 94.5 93 GLN A N 1
ATOM 779 C CA . GLN A 1 93 ? -10.062 17 10.852 1 94.5 93 GLN A CA 1
ATOM 780 C C . GLN A 1 93 ? -9.281 16.828 9.555 1 94.5 93 GLN A C 1
ATOM 782 O O . GLN A 1 93 ? -8.281 17.516 9.328 1 94.5 93 GLN A O 1
ATOM 787 N N . GLY A 1 94 ? -9.617 15.914 8.719 1 93.06 94 GLY A N 1
ATOM 788 C CA . GLY A 1 94 ? -8.852 15.594 7.527 1 93.06 94 GLY A CA 1
ATOM 789 C C . GLY A 1 94 ? -8.672 16.781 6.598 1 93.06 94 GLY A C 1
ATOM 790 O O . GLY A 1 94 ? -7.574 17.031 6.105 1 93.06 94 GLY A O 1
ATOM 791 N N . ALA A 1 95 ? -9.758 17.469 6.336 1 90.88 95 ALA A N 1
ATOM 792 C CA . ALA A 1 95 ? -9.711 18.641 5.469 1 90.88 95 ALA A CA 1
ATOM 793 C C . ALA A 1 95 ? -8.773 19.703 6.035 1 90.88 95 ALA A C 1
ATOM 795 O O . ALA A 1 95 ? -7.969 20.281 5.305 1 90.88 95 ALA A O 1
ATOM 796 N N . ARG A 1 96 ? -8.867 19.969 7.293 1 93.81 96 ARG A N 1
ATOM 797 C CA . ARG A 1 96 ? -8.016 20.938 7.953 1 93.81 96 ARG A CA 1
ATOM 798 C C . ARG A 1 96 ? -6.551 20.531 7.875 1 93.81 96 ARG A C 1
ATOM 800 O O . ARG A 1 96 ? -5.684 21.375 7.605 1 93.81 96 ARG A O 1
ATOM 807 N N . LEU A 1 97 ? -6.262 19.297 8.117 1 95.12 97 LEU A N 1
ATOM 808 C CA . LEU A 1 97 ? -4.891 18.797 8.094 1 95.12 97 LEU A CA 1
ATOM 809 C C . LEU A 1 97 ? -4.309 18.875 6.684 1 95.12 97 LEU A C 1
ATOM 811 O O . LEU A 1 97 ? -3.113 19.125 6.516 1 95.12 97 LEU A O 1
ATOM 815 N N . ASN A 1 98 ? -5.105 18.609 5.695 1 92.56 98 ASN A N 1
ATOM 816 C CA . ASN A 1 98 ? -4.664 18.781 4.316 1 92.56 98 ASN A CA 1
ATOM 817 C C . ASN A 1 98 ? -4.305 20.234 4.02 1 92.56 98 ASN A C 1
ATOM 819 O O . ASN A 1 98 ? -3.309 20.5 3.35 1 92.56 98 ASN A O 1
ATOM 823 N N . GLN A 1 99 ? -5.133 21.172 4.469 1 92.88 99 GLN A N 1
ATOM 824 C CA . GLN A 1 99 ? -4.832 22.578 4.301 1 92.88 99 GLN A CA 1
ATOM 825 C C . GLN A 1 99 ? -3.523 22.953 4.988 1 92.88 99 GLN A C 1
ATOM 827 O O . GLN A 1 99 ? -2.742 23.75 4.457 1 92.88 99 GLN A O 1
ATOM 832 N N . GLU A 1 100 ? -3.316 22.422 6.16 1 95.06 100 GLU A N 1
ATOM 833 C CA . GLU A 1 100 ? -2.074 22.672 6.891 1 95.06 100 GLU A CA 1
ATOM 834 C C . GLU A 1 100 ? -0.866 22.156 6.105 1 95.06 100 GLU A C 1
ATOM 836 O O . GLU A 1 100 ? 0.167 22.828 6.047 1 95.06 100 GLU A O 1
ATOM 841 N N . LEU A 1 101 ? -0.96 20.969 5.527 1 95.5 101 LEU A N 1
ATOM 842 C CA . LEU A 1 101 ? 0.091 20.406 4.688 1 95.5 101 LEU A CA 1
ATOM 843 C C . LEU A 1 101 ? 0.446 21.359 3.551 1 95.5 101 LEU A C 1
ATOM 845 O O . LEU A 1 101 ? 1.624 21.641 3.314 1 95.5 101 LEU A O 1
ATOM 849 N N . VAL A 1 102 ? -0.546 21.891 2.891 1 94.19 102 VAL A N 1
ATOM 850 C CA . VAL A 1 102 ? -0.349 22.797 1.758 1 94.19 102 VAL A CA 1
ATOM 851 C C . VAL A 1 102 ? 0.299 24.094 2.234 1 94.19 102 VAL A C 1
ATOM 853 O O . VAL A 1 102 ? 1.174 24.641 1.561 1 94.19 102 VAL A O 1
ATOM 856 N N . LYS A 1 103 ? -0.152 24.594 3.363 1 95.69 103 LYS A N 1
ATOM 857 C CA . LYS A 1 103 ? 0.399 25.828 3.918 1 95.69 103 LYS A CA 1
ATOM 858 C C . LYS A 1 103 ? 1.875 25.656 4.27 1 95.69 103 LYS A C 1
ATOM 860 O O . LYS A 1 103 ? 2.686 26.547 4 1 95.69 103 LYS A O 1
ATOM 865 N N . ILE A 1 104 ? 2.221 24.609 4.844 1 96.81 104 ILE A N 1
ATOM 866 C CA . ILE A 1 104 ? 3.57 24.375 5.344 1 96.81 104 ILE A CA 1
ATOM 867 C C . ILE A 1 104 ? 4.512 24.094 4.172 1 96.81 104 ILE A C 1
ATOM 869 O O . ILE A 1 104 ? 5.617 24.625 4.113 1 96.81 104 ILE A O 1
ATOM 873 N N . PHE A 1 105 ? 4.062 23.234 3.182 1 9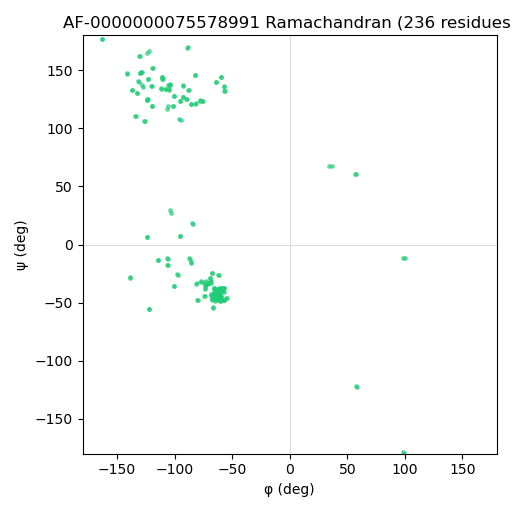7.31 105 PHE A N 1
ATOM 874 C CA . PHE A 1 105 ? 5.008 22.719 2.199 1 97.31 105 PHE A CA 1
ATOM 875 C C . PHE A 1 105 ? 4.684 23.234 0.806 1 97.31 105 PHE A C 1
ATOM 877 O O . PHE A 1 105 ? 5.449 23.031 -0.137 1 97.31 105 PHE A O 1
ATOM 884 N N . LYS A 1 106 ? 3.473 23.812 0.678 1 94.25 106 LYS A N 1
ATOM 885 C CA . LYS A 1 106 ? 3.043 24.375 -0.59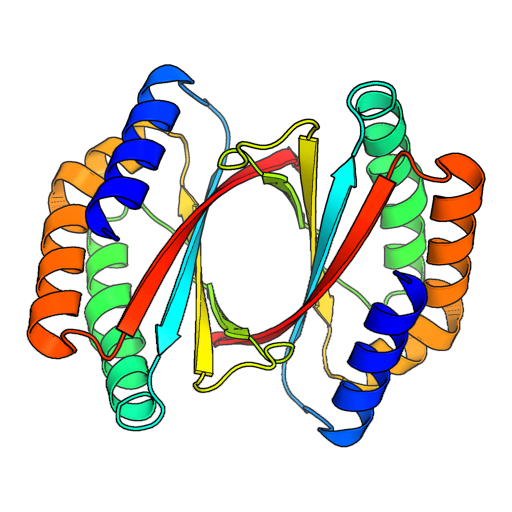6 1 94.25 106 LYS A CA 1
ATOM 886 C C . LYS A 1 106 ? 3.076 23.328 -1.705 1 94.25 106 LYS A C 1
ATOM 888 O O . LYS A 1 106 ? 2.498 22.25 -1.562 1 94.25 106 LYS A O 1
ATOM 893 N N . ASP A 1 107 ? 3.848 23.594 -2.777 1 93.88 107 ASP A N 1
ATOM 894 C CA . ASP A 1 107 ? 3.809 22.703 -3.934 1 93.88 107 ASP A CA 1
ATOM 895 C C . ASP A 1 107 ? 4.93 21.672 -3.865 1 93.88 107 ASP A C 1
ATOM 897 O O . ASP A 1 107 ? 5.117 20.891 -4.801 1 93.88 107 ASP A O 1
ATOM 901 N N . LYS A 1 108 ? 5.602 21.641 -2.801 1 95.88 108 LYS A N 1
ATOM 902 C CA . LYS A 1 108 ? 6.746 20.734 -2.684 1 95.88 108 LYS A CA 1
ATOM 903 C C . LYS A 1 108 ? 6.309 19.359 -2.195 1 95.88 108 LYS A C 1
ATOM 905 O O . LYS A 1 108 ? 7.098 18.406 -2.207 1 95.88 108 LYS A O 1
ATOM 910 N N . VAL A 1 109 ? 5.078 19.219 -1.727 1 95.75 109 VAL A N 1
ATOM 911 C CA . VAL A 1 109 ? 4.492 17.953 -1.336 1 95.75 109 VAL A CA 1
ATOM 912 C C . VAL A 1 109 ? 3.094 17.812 -1.933 1 95.75 109 VAL A C 1
ATOM 914 O O . VAL A 1 109 ? 2.27 18.719 -1.81 1 95.75 109 VAL A O 1
ATOM 917 N N . VAL A 1 110 ? 2.891 16.703 -2.529 1 92.06 110 VAL A N 1
ATOM 918 C CA . VAL A 1 110 ? 1.576 16.391 -3.078 1 92.06 110 VAL A CA 1
ATOM 919 C C . VAL A 1 110 ? 1.125 15.016 -2.586 1 92.06 110 VAL A C 1
ATOM 921 O O . VAL A 1 110 ? 1.907 14.062 -2.58 1 92.06 110 VAL A O 1
ATOM 924 N N . GLY A 1 111 ? -0.132 14.891 -2.197 1 92.62 111 GLY A N 1
ATOM 925 C CA . GLY A 1 111 ? -0.681 13.641 -1.698 1 92.62 111 GLY A CA 1
ATOM 926 C C . GLY A 1 111 ? -1.688 13.016 -2.641 1 92.62 111 GLY A C 1
ATOM 927 O O . GLY A 1 111 ? -2.486 13.719 -3.266 1 92.62 111 GLY A O 1
ATOM 928 N N . PHE A 1 112 ? -1.662 11.719 -2.727 1 90.12 112 PHE A N 1
ATOM 929 C CA . PHE A 1 112 ? -2.566 10.914 -3.545 1 90.12 112 PHE A CA 1
ATOM 930 C C . PHE A 1 112 ? -3.25 9.844 -2.707 1 90.12 112 PHE A C 1
ATOM 932 O O . PHE A 1 112 ? -2.643 8.82 -2.383 1 90.12 112 PHE A O 1
ATOM 939 N N . PRO A 1 113 ? -4.508 10.047 -2.424 1 92.69 113 PRO A N 1
ATOM 940 C CA . PRO A 1 113 ? -5.203 9.062 -1.586 1 92.69 113 PRO A CA 1
ATOM 941 C C . PRO A 1 113 ? -5.695 7.855 -2.379 1 92.69 113 PRO A C 1
ATOM 943 O O . PRO A 1 113 ? -6.039 7.98 -3.557 1 92.69 113 PRO A O 1
ATOM 946 N N . THR A 1 114 ? -5.676 6.688 -1.75 1 91.69 114 THR A N 1
ATOM 947 C CA . THR A 1 114 ? -6.258 5.449 -2.25 1 91.69 114 THR A CA 1
ATOM 948 C C . THR A 1 114 ? -7.008 4.715 -1.141 1 91.69 114 THR A C 1
ATOM 950 O O . THR A 1 114 ? -6.523 4.629 -0.01 1 91.69 114 THR A O 1
ATOM 953 N N . LEU A 1 115 ? -8.195 4.297 -1.494 1 92.88 115 LEU A N 1
ATOM 954 C CA . LEU A 1 115 ? -8.992 3.516 -0.554 1 92.88 115 LEU A CA 1
ATOM 955 C C . LEU A 1 115 ? -9.008 2.043 -0.946 1 92.88 115 LEU A C 1
ATOM 957 O O . LEU A 1 115 ? -9.18 1.711 -2.123 1 92.88 115 LEU A O 1
ATOM 961 N N . MET A 1 116 ? -8.789 1.203 0.073 1 94.31 116 MET A N 1
ATOM 962 C CA . MET A 1 116 ? -8.781 -0.237 -0.168 1 94.31 116 MET A CA 1
ATOM 963 C C . MET A 1 116 ? -9.648 -0.966 0.848 1 94.31 116 MET A C 1
ATOM 965 O O . MET A 1 116 ? -9.703 -0.583 2.018 1 94.31 116 MET A O 1
ATOM 969 N N . GLU A 1 117 ? -10.344 -1.938 0.385 1 94.5 117 GLU A N 1
ATOM 970 C CA . GLU A 1 117 ? -11.102 -2.828 1.254 1 94.5 117 GLU A CA 1
ATOM 971 C C . GLU A 1 117 ? -10.289 -4.062 1.63 1 94.5 117 GLU A C 1
ATOM 973 O O . GLU A 1 117 ? -9.781 -4.766 0.755 1 94.5 117 GLU A O 1
ATOM 978 N N . VAL A 1 118 ? -10.164 -4.348 2.936 1 96.12 118 VAL A N 1
ATOM 979 C CA . VAL A 1 118 ? -9.43 -5.52 3.396 1 96.12 118 VAL A CA 1
ATOM 980 C C . VAL A 1 118 ? -10.258 -6.777 3.176 1 96.12 118 VAL A C 1
ATOM 982 O O . VAL A 1 118 ? -11.391 -6.871 3.654 1 96.12 118 VAL A O 1
ATOM 985 N N . LEU A 1 119 ? -9.727 -7.695 2.471 1 95.06 119 LEU A N 1
ATOM 986 C CA . LEU A 1 119 ? -10.43 -8.938 2.193 1 95.06 119 LEU A CA 1
ATOM 987 C C . LEU A 1 119 ? -9.945 -10.055 3.109 1 95.06 119 LEU A C 1
ATOM 989 O O . LEU A 1 119 ? -10.703 -10.977 3.426 1 95.06 119 LEU A O 1
ATOM 993 N N . GLU A 1 120 ? -8.711 -10.055 3.406 1 84.81 120 GLU A N 1
ATOM 994 C CA . GLU A 1 120 ? -8.078 -11.016 4.312 1 84.81 120 GLU A CA 1
ATOM 995 C C . GLU A 1 120 ? -6.742 -10.492 4.828 1 84.81 120 GLU A C 1
ATOM 997 O O . GLU A 1 120 ? -6.074 -9.703 4.152 1 84.81 120 GLU A O 1
ATOM 1002 N N . MET B 1 1 ? 6.398 -7.348 -21.172 1 39.31 1 MET B N 1
ATOM 1003 C CA . MET B 1 1 ? 6.914 -6.082 -20.656 1 39.31 1 MET B CA 1
ATOM 1004 C C . MET B 1 1 ? 7.055 -6.121 -19.141 1 39.31 1 MET B C 1
ATOM 1006 O O . MET B 1 1 ? 7.996 -5.547 -18.594 1 39.31 1 MET B O 1
ATOM 1010 N N . TYR B 1 2 ? 6.086 -7.066 -18.359 1 54.25 2 TYR B N 1
ATOM 1011 C CA . TYR B 1 2 ? 5.801 -7.074 -16.922 1 54.25 2 TYR B CA 1
ATOM 1012 C C . TYR B 1 2 ? 6.934 -7.73 -16.141 1 54.25 2 TYR B C 1
ATOM 1014 O O . TYR B 1 2 ? 7.371 -7.207 -15.117 1 54.25 2 TYR B O 1
ATOM 1022 N N . TYR B 1 3 ? 7.441 -8.609 -16.844 1 59.38 3 TYR B N 1
ATOM 1023 C CA . TYR B 1 3 ? 8.539 -9.359 -16.25 1 59.38 3 TYR B CA 1
ATOM 1024 C C . TYR B 1 3 ? 9.773 -8.477 -16.078 1 59.38 3 TYR B C 1
ATOM 1026 O O . TYR B 1 3 ? 10.453 -8.539 -15.055 1 59.38 3 TYR B O 1
ATOM 1034 N N . SER B 1 4 ? 9.812 -7.559 -17.047 1 63.38 4 SER B N 1
ATOM 1035 C CA . SER B 1 4 ? 11 -6.711 -17.047 1 63.38 4 SER B CA 1
ATOM 1036 C C . SER B 1 4 ? 10.977 -5.738 -15.875 1 63.38 4 SER B C 1
ATOM 1038 O O . SER B 1 4 ? 12.008 -5.492 -15.242 1 63.38 4 SER B O 1
ATOM 1040 N N . GLU B 1 5 ? 9.789 -5.316 -15.5 1 66 5 GLU B N 1
ATOM 1041 C CA . GLU B 1 5 ? 9.688 -4.367 -14.398 1 66 5 GLU B CA 1
ATOM 1042 C C . GLU B 1 5 ? 9.984 -5.039 -13.062 1 66 5 GLU B C 1
ATOM 1044 O O . GLU B 1 5 ? 10.609 -4.438 -12.18 1 66 5 GLU B O 1
ATOM 1049 N N . ILE B 1 6 ? 9.586 -6.262 -12.977 1 72.19 6 ILE B N 1
ATOM 1050 C CA . ILE B 1 6 ? 9.844 -7.039 -11.766 1 72.19 6 ILE B CA 1
ATOM 1051 C C . ILE B 1 6 ? 11.344 -7.305 -11.633 1 72.19 6 ILE B C 1
ATOM 1053 O O . ILE B 1 6 ? 11.922 -7.102 -10.562 1 72.19 6 ILE B O 1
ATOM 1057 N N . ILE B 1 7 ? 11.891 -7.641 -12.766 1 67 7 ILE B N 1
ATOM 1058 C CA . ILE B 1 7 ? 13.32 -7.93 -12.773 1 67 7 ILE B CA 1
ATOM 1059 C C . ILE B 1 7 ? 14.109 -6.664 -12.43 1 67 7 ILE B C 1
ATOM 1061 O O . ILE B 1 7 ? 15.039 -6.699 -11.633 1 67 7 ILE B O 1
ATOM 1065 N N . ALA B 1 8 ? 13.664 -5.652 -13.07 1 72.12 8 ALA B N 1
ATOM 1066 C CA . ALA B 1 8 ? 14.344 -4.383 -12.828 1 72.12 8 ALA B CA 1
ATOM 1067 C C . ALA B 1 8 ? 14.234 -3.969 -11.359 1 72.12 8 ALA B C 1
ATOM 1069 O O . ALA B 1 8 ? 15.203 -3.486 -10.773 1 72.12 8 ALA B O 1
ATOM 1070 N N . MET B 1 9 ? 13.125 -4.152 -10.773 1 76.81 9 MET B N 1
ATOM 1071 C CA . MET B 1 9 ? 12.93 -3.795 -9.367 1 76.81 9 MET B CA 1
ATOM 1072 C C . MET B 1 9 ? 13.82 -4.633 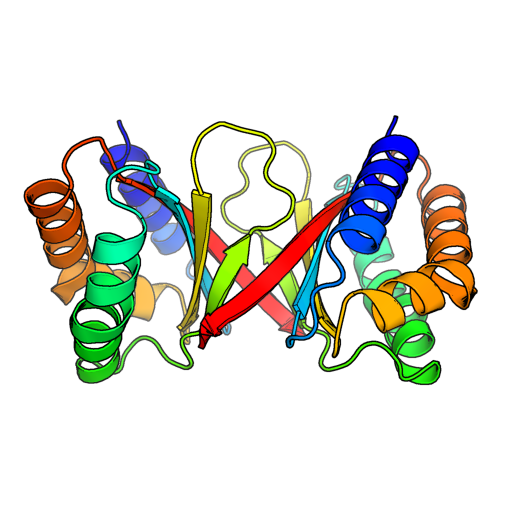-8.461 1 76.81 9 MET B C 1
ATOM 1074 O O . MET B 1 9 ? 14.492 -4.098 -7.582 1 76.81 9 MET B O 1
ATOM 1078 N N . PHE B 1 10 ? 13.914 -5.844 -8.742 1 74.5 10 PHE B N 1
ATOM 1079 C CA . PHE B 1 10 ? 14.703 -6.734 -7.902 1 74.5 10 PHE B CA 1
ATOM 1080 C C . PHE B 1 10 ? 16.188 -6.492 -8.102 1 74.5 10 PHE B C 1
ATOM 1082 O O . PHE B 1 10 ? 16.969 -6.586 -7.156 1 74.5 10 PHE B O 1
ATOM 1089 N N . ALA B 1 11 ? 16.453 -6.188 -9.297 1 71.12 11 ALA B N 1
ATOM 1090 C CA . ALA B 1 11 ? 17.859 -5.836 -9.547 1 71.12 11 ALA B CA 1
ATOM 1091 C C . ALA B 1 11 ? 18.266 -4.605 -8.742 1 71.12 11 ALA B C 1
ATOM 1093 O O . ALA B 1 11 ? 19.359 -4.562 -8.172 1 71.12 11 ALA B O 1
ATOM 1094 N N . GLU B 1 12 ? 17.438 -3.646 -8.742 1 72.06 12 GLU B N 1
ATOM 1095 C CA . GLU B 1 12 ? 17.703 -2.416 -8.008 1 72.06 12 GLU B CA 1
ATOM 1096 C C . GLU B 1 12 ? 17.781 -2.678 -6.504 1 72.06 12 GLU B C 1
ATOM 1098 O O . GLU B 1 12 ? 18.625 -2.094 -5.812 1 72.06 12 GLU B O 1
ATOM 1103 N N . ILE B 1 13 ? 16.969 -3.516 -5.98 1 71.38 13 ILE B N 1
ATOM 1104 C CA . ILE B 1 13 ? 16.891 -3.844 -4.562 1 71.38 13 ILE B CA 1
ATOM 1105 C C . ILE B 1 13 ? 18.203 -4.508 -4.117 1 71.38 13 ILE B C 1
ATOM 1107 O O . ILE B 1 13 ? 18.688 -4.25 -3.018 1 71.38 13 ILE B O 1
ATOM 1111 N N . ILE B 1 14 ? 18.734 -5.387 -4.961 1 68.94 14 ILE B N 1
ATOM 1112 C CA . ILE B 1 14 ? 20 -6.062 -4.68 1 68.94 14 ILE B CA 1
ATOM 1113 C C . ILE B 1 14 ? 21.109 -5.027 -4.496 1 68.94 14 ILE B C 1
ATOM 1115 O O . ILE B 1 14 ? 21.969 -5.176 -3.619 1 68.94 14 ILE B O 1
ATOM 1119 N N . ASN B 1 15 ? 20.938 -4.109 -5.266 1 71.81 15 ASN B N 1
ATOM 1120 C CA . ASN B 1 15 ? 21.984 -3.094 -5.242 1 71.81 15 ASN B CA 1
ATOM 1121 C C . ASN B 1 15 ? 21.891 -2.219 -3.994 1 71.81 15 ASN B C 1
ATOM 1123 O O . ASN B 1 15 ? 22.906 -1.779 -3.457 1 71.81 15 ASN B O 1
ATOM 1127 N N . LEU B 1 16 ? 20.75 -1.976 -3.482 1 70.5 16 LEU B N 1
ATOM 1128 C CA . LEU B 1 16 ? 20.547 -1.03 -2.393 1 70.5 16 LEU B CA 1
ATOM 1129 C C . LEU B 1 16 ? 20.766 -1.705 -1.041 1 70.5 16 LEU B C 1
ATOM 1131 O O . LEU B 1 16 ? 21.172 -1.059 -0.076 1 70.5 16 LEU B O 1
ATOM 1135 N N . LYS B 1 17 ? 20.781 -2.99 -0.956 1 76.62 17 LYS B N 1
ATOM 1136 C CA . LYS B 1 17 ? 20.953 -3.773 0.265 1 76.62 17 LYS B CA 1
ATOM 1137 C C . LYS B 1 17 ? 20.25 -3.102 1.446 1 76.62 17 LYS B C 1
ATOM 1139 O O . LYS B 1 17 ? 20.906 -2.693 2.408 1 76.62 17 LYS B O 1
ATOM 1144 N N . ILE B 1 18 ? 19 -3.055 1.421 1 82.06 18 ILE B N 1
ATOM 1145 C CA . ILE B 1 18 ? 18.219 -2.434 2.482 1 82.06 18 ILE B CA 1
ATOM 1146 C C . ILE B 1 18 ? 18.047 -3.41 3.645 1 82.06 18 ILE B C 1
ATOM 1148 O O . ILE B 1 18 ? 17.547 -4.52 3.467 1 82.06 18 ILE B O 1
ATOM 1152 N N . LYS B 1 19 ? 18.516 -3.01 4.809 1 82.75 19 LYS B N 1
ATOM 1153 C CA . LYS B 1 19 ? 18.594 -3.932 5.938 1 82.75 19 LYS B CA 1
ATOM 1154 C C . LYS B 1 19 ? 17.469 -3.676 6.941 1 82.75 19 LYS B C 1
ATOM 1156 O O . LYS B 1 19 ? 17.578 -4.047 8.109 1 82.75 19 LYS B O 1
ATOM 1161 N N . ASN B 1 20 ? 16.375 -3.164 6.539 1 89.75 20 ASN B N 1
ATOM 1162 C CA . ASN B 1 20 ? 15.219 -2.904 7.387 1 89.75 20 ASN B CA 1
ATOM 1163 C C . ASN B 1 20 ? 13.969 -3.629 6.879 1 89.75 20 ASN B C 1
ATOM 1165 O O . ASN B 1 20 ? 13.953 -4.117 5.75 1 89.75 20 ASN B O 1
ATOM 1169 N N . MET B 1 21 ? 12.922 -3.643 7.844 1 95.06 21 MET B N 1
ATOM 1170 C CA . MET B 1 21 ? 11.664 -4.266 7.461 1 95.06 21 MET B CA 1
ATOM 1171 C C . MET B 1 21 ? 11.086 -3.609 6.211 1 95.06 21 MET B C 1
ATOM 1173 O O . MET B 1 21 ? 11.055 -2.381 6.109 1 95.06 21 MET B O 1
ATOM 1177 N N . LEU B 1 22 ? 10.711 -4.48 5.312 1 95.5 22 LEU B N 1
ATOM 1178 C CA . LEU B 1 22 ? 10.172 -4.008 4.043 1 95.5 22 LEU B CA 1
ATOM 1179 C C . LEU B 1 22 ? 8.742 -4.5 3.844 1 95.5 22 LEU B C 1
ATOM 1181 O O . LEU B 1 22 ? 8.336 -5.504 4.434 1 95.5 22 LEU B O 1
ATOM 1185 N N . ILE B 1 23 ? 8 -3.77 3.121 1 96.81 23 ILE B N 1
ATOM 1186 C CA . ILE B 1 23 ? 6.723 -4.203 2.566 1 96.81 23 ILE B CA 1
ATOM 1187 C C . ILE B 1 23 ? 6.871 -4.457 1.068 1 96.81 23 ILE B C 1
ATOM 1189 O O . ILE B 1 23 ? 7.305 -3.576 0.323 1 96.81 23 ILE B 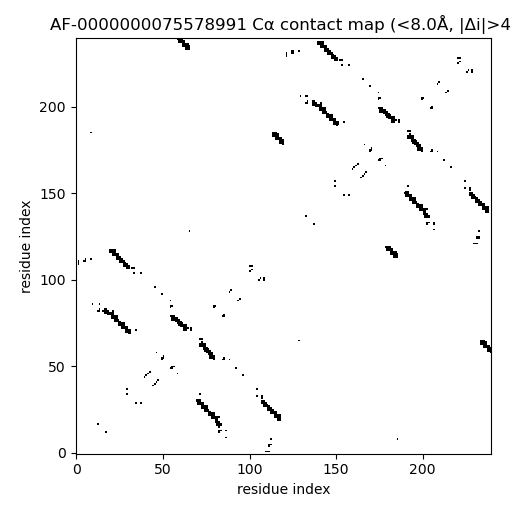O 1
ATOM 1193 N N . TYR B 1 24 ? 6.66 -5.668 0.736 1 95.81 24 TYR B N 1
ATOM 1194 C CA . TYR B 1 24 ? 6.57 -6.031 -0.674 1 95.81 24 TYR B CA 1
ATOM 1195 C C . TYR B 1 24 ? 5.121 -6.027 -1.148 1 95.81 24 TYR B C 1
ATOM 1197 O O . TYR B 1 24 ? 4.348 -6.922 -0.803 1 95.81 24 TYR B O 1
ATOM 1205 N N . ASN B 1 25 ? 4.762 -5.016 -1.949 1 95.88 25 ASN B N 1
ATOM 1206 C CA . ASN B 1 25 ? 3.4 -4.852 -2.447 1 95.88 25 ASN B CA 1
ATOM 1207 C C . ASN B 1 25 ? 3.299 -5.191 -3.93 1 95.88 25 ASN B C 1
ATOM 1209 O O . ASN B 1 25 ? 4.164 -4.809 -4.719 1 95.88 25 ASN B O 1
ATOM 1213 N N . THR B 1 26 ? 2.311 -5.941 -4.27 1 95.44 26 THR B N 1
ATOM 1214 C CA . THR B 1 26 ? 1.963 -6.121 -5.672 1 95.44 26 THR B CA 1
ATOM 1215 C C . THR B 1 26 ? 0.504 -5.746 -5.922 1 95.44 26 THR B C 1
ATOM 1217 O O . THR B 1 26 ? -0.391 -6.215 -5.219 1 95.44 26 THR B O 1
ATOM 1220 N N . THR B 1 27 ? 0.297 -4.832 -6.844 1 94.44 27 THR B N 1
ATOM 1221 C CA . THR B 1 27 ? -1.054 -4.539 -7.309 1 94.44 27 THR B CA 1
ATOM 1222 C C . THR B 1 27 ? -1.37 -5.332 -8.578 1 94.44 27 THR B C 1
ATOM 1224 O O . THR B 1 27 ? -0.622 -5.27 -9.555 1 94.44 27 THR B O 1
ATOM 1227 N N . PHE B 1 28 ? -2.404 -6.059 -8.484 1 95.06 28 PHE B N 1
ATOM 1228 C CA . PHE B 1 28 ? -2.859 -6.844 -9.625 1 95.06 28 PHE B CA 1
ATOM 1229 C C . PHE B 1 28 ? -4.031 -6.16 -10.32 1 95.06 28 PHE B C 1
ATOM 1231 O O . PHE B 1 28 ? -5.043 -5.855 -9.688 1 95.06 28 PHE B O 1
ATOM 1238 N N . GLN B 1 29 ? -3.803 -5.848 -11.555 1 94.25 29 GLN B N 1
ATOM 1239 C CA . GLN B 1 29 ? -4.934 -5.457 -12.398 1 94.25 29 GLN B CA 1
ATOM 1240 C C . GLN B 1 29 ? -5.605 -6.676 -13.016 1 94.25 29 GLN B C 1
ATOM 1242 O O . GLN B 1 29 ? -4.969 -7.438 -13.75 1 94.25 29 GLN B O 1
ATOM 1247 N N . VAL B 1 30 ? -6.914 -6.848 -12.727 1 96 30 VAL B N 1
ATOM 1248 C CA . VAL B 1 30 ? -7.598 -8.094 -13.055 1 96 30 VAL B CA 1
ATOM 1249 C C . VAL B 1 30 ? -8.812 -7.801 -13.93 1 96 30 VAL B C 1
ATOM 1251 O O . VAL B 1 30 ? -9.656 -6.973 -13.586 1 96 30 VAL B O 1
ATOM 1254 N N . ASP B 1 31 ? -8.828 -8.484 -15.07 1 95.75 31 ASP B N 1
ATOM 1255 C CA . ASP B 1 31 ? -10.008 -8.406 -15.93 1 95.75 31 ASP B CA 1
ATOM 1256 C C . ASP B 1 31 ? -11.258 -8.898 -15.188 1 95.75 31 ASP B C 1
ATOM 1258 O O . ASP B 1 31 ? -11.203 -9.891 -14.461 1 95.75 31 ASP B O 1
ATOM 1262 N N . ASP B 1 32 ? -12.367 -8.258 -15.477 1 93.19 32 ASP B N 1
ATOM 1263 C CA . ASP B 1 32 ? -13.617 -8.57 -14.789 1 93.19 32 ASP B CA 1
ATOM 1264 C C . ASP B 1 32 ? -14.039 -10.016 -15.055 1 93.19 32 ASP B C 1
ATOM 1266 O O . ASP B 1 32 ? -14.688 -10.641 -14.211 1 93.19 32 ASP B O 1
ATOM 1270 N N . GLU B 1 33 ? -13.633 -10.516 -16.125 1 94.81 33 GLU B N 1
ATOM 1271 C CA . GLU B 1 33 ? -14.039 -11.859 -16.531 1 94.81 33 GLU B CA 1
ATOM 1272 C C . GLU B 1 33 ? -13.445 -12.914 -15.609 1 94.81 33 GLU B C 1
ATOM 1274 O O . GLU B 1 33 ? -14.023 -13.992 -15.445 1 94.81 33 GLU B O 1
ATOM 1279 N N . VAL B 1 34 ? -12.352 -12.578 -14.984 1 96.69 34 VAL B N 1
ATOM 1280 C CA . VAL B 1 34 ? -11.656 -13.641 -14.258 1 96.69 34 VAL B CA 1
ATOM 1281 C C . VAL B 1 34 ? -11.484 -13.234 -12.797 1 96.69 34 VAL B C 1
ATOM 1283 O O . VAL B 1 34 ? -10.773 -13.898 -12.039 1 96.69 34 VAL B O 1
ATOM 1286 N N . HIS B 1 35 ? -12.055 -12.125 -12.328 1 94.19 35 HIS B N 1
ATOM 1287 C CA . HIS B 1 35 ? -11.734 -11.539 -11.031 1 94.19 35 HIS B CA 1
ATOM 1288 C C . HIS B 1 35 ? -12.07 -12.508 -9.898 1 94.19 35 HIS B C 1
ATOM 1290 O O . HIS B 1 35 ? -11.312 -12.633 -8.938 1 94.19 35 HIS B O 1
ATOM 1296 N N . ASP B 1 36 ? -13.188 -13.281 -10.008 1 94.88 36 ASP B N 1
ATOM 1297 C CA . ASP B 1 36 ? -13.547 -14.25 -8.977 1 94.88 36 ASP B CA 1
ATOM 1298 C C . ASP B 1 36 ? -12.539 -15.398 -8.922 1 94.88 36 ASP B C 1
ATOM 1300 O O . ASP B 1 36 ? -12.102 -15.797 -7.844 1 94.88 36 ASP B O 1
ATOM 1304 N N . ASN B 1 37 ? -12.219 -15.938 -10.055 1 97.12 37 ASN B N 1
ATOM 1305 C CA . ASN B 1 37 ? -11.242 -17.016 -10.133 1 97.12 37 ASN B CA 1
ATOM 1306 C C . ASN B 1 37 ? -9.883 -16.578 -9.594 1 97.12 37 ASN B C 1
ATOM 1308 O O . ASN B 1 37 ? -9.211 -17.344 -8.906 1 97.12 37 ASN B O 1
ATOM 1312 N N . PHE B 1 38 ? -9.562 -15.398 -9.922 1 97.94 38 PHE B N 1
ATOM 1313 C CA . PHE B 1 38 ? -8.305 -14.859 -9.422 1 97.94 38 PHE B CA 1
ATOM 1314 C C . PHE B 1 38 ? -8.297 -14.812 -7.902 1 97.94 38 PHE B C 1
ATOM 1316 O O . PHE B 1 38 ? -7.328 -15.25 -7.266 1 97.94 38 PHE B O 1
ATOM 1323 N N . LEU B 1 39 ? -9.352 -14.312 -7.352 1 97.38 39 LEU B N 1
ATOM 1324 C CA . LEU B 1 39 ? -9.438 -14.188 -5.898 1 97.38 39 LEU B CA 1
ATOM 1325 C C . LEU B 1 39 ? -9.352 -15.562 -5.234 1 97.38 39 LEU B C 1
ATOM 1327 O O . LEU B 1 39 ? -8.688 -15.719 -4.211 1 97.38 39 LEU B O 1
ATOM 1331 N N . ILE B 1 40 ? -10.031 -16.5 -5.785 1 97.44 40 ILE B N 1
ATOM 1332 C CA . ILE B 1 40 ? -9.977 -17.859 -5.254 1 97.44 40 ILE B CA 1
ATOM 1333 C C . ILE B 1 40 ? -8.539 -18.391 -5.324 1 97.44 40 ILE B C 1
ATOM 1335 O O . ILE B 1 40 ? -8.008 -18.891 -4.332 1 97.44 40 ILE B O 1
ATOM 1339 N N . TRP B 1 41 ? -7.914 -18.25 -6.438 1 98.06 41 TRP B N 1
ATOM 1340 C CA . TRP B 1 41 ? -6.566 -18.75 -6.66 1 98.06 41 TRP B CA 1
ATOM 1341 C C . TRP B 1 41 ? -5.566 -18.062 -5.73 1 98.06 41 TRP B C 1
ATOM 1343 O O . TRP B 1 41 ? -4.719 -18.734 -5.129 1 98.06 41 TRP B O 1
ATOM 1353 N N . ILE B 1 42 ? -5.641 -16.734 -5.625 1 98.06 42 ILE B N 1
ATOM 1354 C CA . ILE B 1 42 ? -4.68 -15.977 -4.824 1 98.06 42 ILE B CA 1
ATOM 1355 C C . ILE B 1 42 ? -4.809 -16.359 -3.355 1 98.06 42 ILE B C 1
ATOM 1357 O O . ILE B 1 42 ? -3.805 -16.5 -2.652 1 98.06 42 ILE B O 1
ATOM 1361 N N . LYS B 1 43 ? -6.035 -16.594 -2.857 1 97.62 43 LYS B N 1
ATOM 1362 C CA . LYS B 1 43 ? -6.293 -16.875 -1.449 1 97.62 43 LYS B CA 1
ATOM 1363 C C . LYS B 1 43 ? -6.012 -18.344 -1.125 1 97.62 43 LYS B C 1
ATOM 1365 O O . LYS B 1 43 ? -5.492 -18.656 -0.051 1 97.62 43 LYS B O 1
ATOM 1370 N N . GLU B 1 44 ? -6.254 -19.203 -2.041 1 97.31 44 GLU B N 1
ATOM 1371 C CA . GLU B 1 44 ? -6.262 -20.625 -1.697 1 97.31 44 GLU B CA 1
ATOM 1372 C C . GLU B 1 44 ? -5.012 -21.312 -2.221 1 97.31 44 GLU B C 1
ATOM 1374 O O . GLU B 1 44 ? -4.691 -22.422 -1.794 1 97.31 44 GLU B O 1
ATOM 1379 N N . SER B 1 45 ? -4.336 -20.719 -3.123 1 97.62 45 SER B N 1
ATOM 1380 C CA . SER B 1 45 ? -3.168 -21.375 -3.711 1 97.62 45 SER B CA 1
ATOM 1381 C C . SER B 1 45 ? -1.914 -20.516 -3.533 1 97.62 45 SER B C 1
ATOM 1383 O O . SER B 1 45 ? -0.962 -20.938 -2.873 1 97.62 45 SER B O 1
ATOM 1385 N N . TYR B 1 46 ? -1.942 -19.281 -3.982 1 98 46 TYR B N 1
ATOM 1386 C CA . TYR B 1 46 ? -0.763 -18.422 -4.016 1 98 46 TYR B CA 1
ATOM 1387 C C . TYR B 1 46 ? -0.296 -18.078 -2.604 1 98 46 TYR B C 1
ATOM 1389 O O . TYR B 1 46 ? 0.855 -18.344 -2.244 1 98 46 TYR B O 1
ATOM 1397 N N . ILE B 1 47 ? -1.189 -17.547 -1.786 1 98.19 47 ILE B N 1
ATOM 1398 C CA . ILE B 1 47 ? -0.829 -17.047 -0.462 1 98.19 47 ILE B CA 1
ATOM 1399 C C . ILE B 1 47 ? -0.348 -18.219 0.408 1 98.19 47 ILE B C 1
ATOM 1401 O O . ILE B 1 47 ? 0.733 -18.141 0.998 1 98.19 47 ILE B O 1
ATOM 1405 N N . PRO B 1 48 ? -1.09 -19.344 0.455 1 98.12 48 PRO B N 1
ATOM 1406 C CA . PRO B 1 48 ? -0.604 -20.469 1.273 1 98.12 48 PRO B CA 1
ATOM 1407 C C . PRO B 1 48 ? 0.768 -20.969 0.832 1 98.12 48 PRO B C 1
ATOM 1409 O O . PRO B 1 48 ? 1.602 -21.312 1.672 1 98.12 48 PRO B O 1
ATOM 1412 N N . GLU B 1 49 ? 1.027 -21.031 -0.444 1 97.31 49 GLU B N 1
ATOM 1413 C CA . GLU B 1 49 ? 2.318 -21.484 -0.949 1 97.31 49 GLU B CA 1
ATOM 1414 C C . GLU B 1 49 ? 3.443 -20.562 -0.517 1 97.31 49 GLU B C 1
ATOM 1416 O O . GLU B 1 49 ? 4.512 -21.016 -0.101 1 97.31 49 GLU B O 1
ATOM 1421 N N . VAL B 1 50 ? 3.215 -19.25 -0.615 1 97.94 50 VAL B N 1
ATOM 1422 C CA . VAL B 1 50 ? 4.207 -18.25 -0.213 1 97.94 50 VAL B CA 1
ATOM 1423 C C . VAL B 1 50 ? 4.469 -18.359 1.287 1 97.94 50 VAL B C 1
ATOM 1425 O O . VAL B 1 50 ? 5.621 -18.328 1.726 1 97.94 50 VAL B O 1
ATOM 1428 N N . GLU B 1 51 ? 3.42 -18.5 2.039 1 97.62 51 GLU B N 1
ATOM 1429 C CA . GLU B 1 51 ? 3.545 -18.594 3.49 1 97.62 51 GLU B CA 1
ATOM 1430 C C . GLU B 1 51 ? 4.355 -19.828 3.885 1 97.62 51 GLU B C 1
ATOM 1432 O O . GLU B 1 51 ? 5.125 -19.797 4.848 1 97.62 51 GLU B O 1
ATOM 1437 N N . LYS B 1 52 ? 4.148 -20.938 3.219 1 96.81 52 LYS B N 1
ATOM 1438 C CA . LYS B 1 52 ? 4.844 -22.188 3.514 1 96.81 52 LYS B CA 1
ATOM 1439 C C . LYS B 1 52 ? 6.355 -22 3.43 1 96.81 52 LYS B C 1
ATOM 1441 O O . LYS B 1 52 ? 7.105 -22.609 4.195 1 96.81 52 LYS B O 1
ATOM 1446 N N . HIS B 1 53 ? 6.758 -21.219 2.5 1 96.62 53 HIS B N 1
ATOM 1447 C CA . HIS B 1 53 ? 8.18 -20.938 2.354 1 96.62 53 HIS B CA 1
ATOM 1448 C C . HIS B 1 53 ? 8.734 -20.219 3.58 1 96.62 53 HIS B C 1
ATOM 1450 O O . HIS B 1 53 ? 9.883 -20.438 3.973 1 96.62 53 HIS B O 1
ATOM 1456 N N . GLY B 1 54 ? 7.965 -19.234 4.102 1 97 54 GLY B N 1
ATOM 1457 C CA . GLY B 1 54 ? 8.289 -18.641 5.391 1 97 54 GLY B CA 1
ATOM 1458 C C . GLY B 1 54 ? 9.039 -17.328 5.277 1 97 54 GLY B C 1
ATOM 1459 O O . GLY B 1 54 ? 9.188 -16.609 6.266 1 97 54 GLY B O 1
ATOM 1460 N N . ALA B 1 55 ? 9.539 -16.922 4.117 1 96.69 55 ALA B N 1
ATOM 1461 C CA . ALA B 1 55 ? 10.328 -15.703 3.945 1 96.69 55 ALA B CA 1
ATOM 1462 C C . ALA B 1 55 ? 9.445 -14.461 4.035 1 96.69 55 ALA B C 1
ATOM 1464 O O . ALA B 1 55 ? 9.898 -13.398 4.473 1 96.69 55 ALA B O 1
ATOM 1465 N N . LEU B 1 56 ? 8.266 -14.539 3.5 1 97.94 56 LEU B N 1
ATOM 1466 C CA . LEU B 1 56 ? 7.289 -13.453 3.518 1 97.94 56 LEU B CA 1
ATOM 1467 C C . LEU B 1 56 ? 6.195 -13.719 4.547 1 97.94 56 LEU B C 1
ATOM 1469 O O . LEU B 1 56 ? 5.699 -14.844 4.652 1 97.94 56 LEU B O 1
ATOM 1473 N N . ARG B 1 57 ? 5.871 -12.641 5.254 1 97.56 57 ARG B N 1
ATOM 1474 C CA . ARG B 1 57 ? 4.949 -12.82 6.367 1 97.56 57 ARG B CA 1
ATOM 1475 C C . ARG B 1 57 ? 3.814 -11.797 6.309 1 97.56 57 ARG B C 1
ATOM 1477 O O . ARG B 1 57 ? 3.908 -10.797 5.59 1 97.56 57 ARG B O 1
ATOM 1484 N N . ALA B 1 58 ? 2.732 -12.133 7.062 1 97.06 58 ALA B N 1
ATOM 1485 C CA . ALA B 1 58 ? 1.621 -11.227 7.324 1 97.06 58 ALA B CA 1
ATOM 1486 C C . ALA B 1 58 ? 0.988 -10.742 6.02 1 97.06 58 ALA B C 1
ATOM 1488 O O . ALA B 1 58 ? 0.902 -9.539 5.77 1 97.06 58 ALA B O 1
ATOM 1489 N N . PRO B 1 59 ? 0.486 -11.656 5.242 1 98.06 59 PRO B N 1
ATOM 1490 C CA . PRO B 1 59 ? -0.189 -11.242 4.008 1 98.06 59 PRO B CA 1
ATOM 1491 C C . PRO B 1 59 ? -1.439 -10.406 4.27 1 98.06 59 PRO B C 1
ATOM 1493 O O . PRO B 1 59 ? -2.162 -10.656 5.238 1 98.06 59 PRO B O 1
ATOM 1496 N N . ARG B 1 60 ? -1.619 -9.422 3.477 1 97.81 60 ARG B N 1
ATOM 1497 C CA . ARG B 1 60 ? -2.83 -8.609 3.457 1 97.81 60 ARG B CA 1
ATOM 1498 C C . ARG B 1 60 ? -3.318 -8.391 2.029 1 97.81 60 ARG B C 1
ATOM 1500 O O . ARG B 1 60 ? -2.67 -7.691 1.247 1 97.81 60 ARG B O 1
ATOM 1507 N N . ILE B 1 61 ? -4.418 -8.984 1.683 1 97.88 61 ILE B N 1
ATOM 1508 C CA . ILE B 1 61 ? -5.008 -8.797 0.361 1 97.88 61 ILE B CA 1
ATOM 1509 C C . ILE B 1 61 ? -6.164 -7.801 0.446 1 97.88 61 ILE B C 1
ATOM 1511 O O . ILE B 1 61 ? -7.043 -7.934 1.297 1 97.88 61 ILE B O 1
ATOM 1515 N N . CYS B 1 62 ? -6.117 -6.809 -0.399 1 96.69 62 CYS B N 1
ATOM 1516 C CA . CYS B 1 62 ? -7.129 -5.758 -0.426 1 96.69 62 CYS B CA 1
ATOM 1517 C C . CYS B 1 62 ? -7.668 -5.559 -1.836 1 96.69 62 CYS B C 1
ATOM 1519 O O . CYS B 1 62 ? -6.957 -5.781 -2.816 1 96.69 62 CYS B O 1
ATOM 1521 N N . ARG B 1 63 ? -8.945 -5.164 -1.868 1 94.62 63 ARG B N 1
ATOM 1522 C CA . ARG B 1 63 ? -9.516 -4.633 -3.104 1 94.62 63 ARG B CA 1
ATOM 1523 C C . ARG B 1 63 ? -9.336 -3.117 -3.176 1 94.62 63 ARG B C 1
ATOM 1525 O O . ARG B 1 63 ? -9.703 -2.4 -2.242 1 94.62 63 ARG B O 1
ATOM 1532 N N . VAL B 1 64 ? -8.742 -2.633 -4.246 1 93.5 64 VAL B N 1
ATOM 1533 C CA . VAL B 1 64 ? -8.594 -1.192 -4.426 1 93.5 64 VAL B CA 1
ATOM 1534 C C . VAL B 1 64 ? -9.914 -0.585 -4.891 1 93.5 64 VAL B C 1
ATOM 1536 O O . VAL B 1 64 ? -10.445 -0.973 -5.93 1 93.5 64 VAL B O 1
ATOM 1539 N N . LEU B 1 65 ? -10.414 0.368 -4.164 1 89.38 65 LEU B N 1
ATOM 1540 C CA . LEU B 1 65 ? -11.734 0.918 -4.445 1 89.38 65 LEU B CA 1
ATOM 1541 C C . LEU B 1 65 ? -11.625 2.201 -5.266 1 89.38 65 LEU B C 1
ATOM 1543 O O . LEU B 1 65 ? -12.562 2.574 -5.969 1 89.38 65 LEU B O 1
ATOM 1547 N N . SER B 1 66 ? -10.57 2.91 -5.191 1 77.31 66 SER B N 1
ATOM 1548 C CA . SER B 1 66 ? -10.414 4.199 -5.859 1 77.31 66 SER B CA 1
ATOM 1549 C C . SER B 1 66 ? -9.961 4.023 -7.305 1 77.31 66 SER B C 1
ATOM 1551 O O . SER B 1 66 ? -9.516 4.98 -7.941 1 77.31 66 SER B O 1
ATOM 1553 N N . HIS B 1 67 ? -10.086 2.959 -7.855 1 64.94 67 HIS B N 1
ATOM 1554 C CA . HIS B 1 67 ? -9.672 2.709 -9.234 1 64.94 67 HIS B CA 1
ATOM 1555 C C . HIS B 1 67 ? -10.789 3.053 -10.211 1 64.94 67 HIS B C 1
ATOM 1557 O O . HIS B 1 67 ? -11.961 2.783 -9.945 1 64.94 67 HIS B O 1
ATOM 1563 N N . ARG B 1 68 ? -10.375 3.764 -11.219 1 62.03 68 ARG B N 1
ATOM 1564 C CA . ARG B 1 68 ? -11.359 4.285 -12.164 1 62.03 68 ARG B CA 1
ATOM 1565 C C . ARG B 1 68 ? -11.312 3.52 -13.477 1 62.03 68 ARG B C 1
ATOM 1567 O O . ARG B 1 68 ? -12.172 3.715 -14.344 1 62.03 68 ARG B O 1
ATOM 1574 N N . ASP B 1 69 ? -10.344 2.771 -13.602 1 66.19 69 ASP B N 1
ATOM 1575 C CA . ASP B 1 69 ? -10.211 2.16 -14.922 1 66.19 69 ASP B CA 1
ATOM 1576 C C . ASP B 1 69 ? -10.977 0.841 -14.992 1 66.19 69 ASP B C 1
ATOM 1578 O O . ASP B 1 69 ? -11.594 0.419 -14.008 1 66.19 69 ASP B O 1
ATOM 1582 N N . GLU B 1 70 ? -11.094 0.34 -16.172 1 79.56 70 GLU B N 1
ATOM 1583 C CA . GLU B 1 70 ? -11.703 -0.959 -16.438 1 79.56 70 GLU B CA 1
ATOM 1584 C C . GLU B 1 70 ? -10.992 -2.068 -15.664 1 79.56 70 GLU B C 1
ATOM 1586 O O . GLU B 1 70 ? -9.773 -2.041 -15.508 1 79.56 70 GLU B O 1
ATOM 1591 N N . GLY B 1 71 ? -11.789 -2.969 -15.062 1 89 71 GLY B N 1
ATOM 1592 C CA . GLY B 1 71 ? -11.266 -4.07 -14.273 1 89 71 GLY B CA 1
ATOM 1593 C C . GLY B 1 71 ? -11.273 -3.799 -12.781 1 89 71 GLY B C 1
ATOM 1594 O O . GLY B 1 71 ? -11.898 -2.838 -12.328 1 89 71 GLY B O 1
ATOM 1595 N N . THR B 1 72 ? -10.797 -4.734 -12.109 1 92.81 72 THR B N 1
ATOM 1596 C CA . THR B 1 72 ? -10.672 -4.629 -10.664 1 92.81 72 THR B CA 1
ATOM 1597 C C . THR B 1 72 ? -9.211 -4.773 -10.234 1 92.81 72 THR B C 1
ATOM 1599 O O . THR B 1 72 ? -8.484 -5.621 -10.758 1 92.81 72 THR B O 1
ATOM 1602 N N . SER B 1 73 ? -8.805 -3.904 -9.312 1 94.31 73 SER B N 1
ATOM 1603 C CA . SER B 1 73 ? -7.449 -3.984 -8.789 1 94.31 73 SER B CA 1
ATOM 1604 C C . SER B 1 73 ? -7.43 -4.562 -7.383 1 94.31 73 SER B C 1
ATOM 1606 O O . SER B 1 73 ? -8.289 -4.23 -6.559 1 94.31 73 SER B O 1
ATOM 1608 N N . TYR B 1 74 ? -6.484 -5.41 -7.199 1 96.06 74 TYR B N 1
ATOM 1609 C CA . TYR B 1 74 ? -6.203 -5.949 -5.875 1 96.06 74 TYR B CA 1
ATOM 1610 C C . TYR B 1 74 ? -4.754 -5.695 -5.473 1 96.06 74 TYR B C 1
ATOM 1612 O O . TYR B 1 74 ? -3.852 -5.77 -6.309 1 96.06 74 TYR B O 1
ATOM 1620 N N . SER B 1 75 ? -4.59 -5.418 -4.254 1 96.62 75 SER B N 1
ATOM 1621 C CA . SER B 1 75 ? -3.244 -5.301 -3.707 1 96.62 75 SER B CA 1
ATOM 1622 C C . SER B 1 75 ? -2.939 -6.434 -2.732 1 96.62 75 SER B C 1
ATOM 1624 O O . SER B 1 75 ? -3.799 -6.824 -1.939 1 96.62 75 SER B O 1
ATOM 1626 N N . LEU B 1 76 ? -1.794 -7.012 -2.854 1 98.12 76 LEU B N 1
ATOM 1627 C CA . LEU B 1 76 ? -1.27 -7.996 -1.911 1 98.12 76 LEU B CA 1
ATOM 1628 C C . LEU B 1 76 ? 0.042 -7.512 -1.299 1 98.12 76 LEU B C 1
ATOM 1630 O O . LEU B 1 76 ? 1.016 -7.273 -2.016 1 98.12 76 LEU B O 1
ATOM 1634 N N . GLN B 1 77 ? -0.004 -7.371 0.014 1 97.81 77 GLN B N 1
ATOM 1635 C CA . GLN B 1 77 ? 1.174 -6.891 0.729 1 97.81 77 GLN B CA 1
ATOM 1636 C C . GLN B 1 77 ? 1.779 -7.992 1.594 1 97.81 77 GLN B C 1
ATOM 1638 O O . GLN B 1 77 ? 1.054 -8.797 2.182 1 97.81 77 GLN B O 1
ATOM 1643 N N . TRP B 1 78 ? 3.115 -7.977 1.673 1 98.06 78 TRP B N 1
ATOM 1644 C CA . TRP B 1 78 ? 3.881 -8.852 2.549 1 98.06 78 TRP B CA 1
ATOM 1645 C C . TRP B 1 78 ? 4.898 -8.062 3.361 1 98.06 78 TRP B C 1
ATOM 1647 O O . TRP B 1 78 ? 5.48 -7.094 2.865 1 98.06 78 TRP B O 1
ATOM 1657 N N . GLU B 1 79 ? 5.129 -8.547 4.543 1 97.62 79 GLU B N 1
ATOM 1658 C CA . GLU B 1 79 ? 6.293 -8.078 5.293 1 97.62 79 GLU B CA 1
ATOM 1659 C C . GLU B 1 79 ? 7.504 -8.977 5.051 1 97.62 79 GLU B C 1
ATOM 1661 O O . GLU B 1 79 ? 7.375 -10.203 4.988 1 97.62 79 GLU B O 1
ATOM 1666 N N . VAL B 1 80 ? 8.617 -8.422 4.875 1 96.5 80 VAL B N 1
ATOM 1667 C CA . VAL B 1 80 ? 9.867 -9.156 4.68 1 96.5 80 VAL B CA 1
ATOM 1668 C C . VAL B 1 80 ? 11.008 -8.438 5.402 1 96.5 80 VAL B C 1
ATOM 1670 O O . VAL B 1 80 ? 11.039 -7.203 5.453 1 96.5 80 VAL B O 1
ATOM 1673 N N . ASP B 1 81 ? 11.945 -9.156 5.902 1 95.56 81 ASP B N 1
ATOM 1674 C CA . ASP B 1 81 ? 12.961 -8.625 6.805 1 95.56 81 ASP B CA 1
ATOM 1675 C C . ASP B 1 81 ? 13.891 -7.648 6.082 1 95.56 81 ASP B C 1
ATOM 1677 O O . ASP B 1 81 ? 14.297 -6.633 6.648 1 95.56 81 ASP B O 1
ATOM 1681 N N . ASP B 1 82 ? 14.289 -8.062 4.918 1 92.56 82 ASP B N 1
ATOM 1682 C CA . ASP B 1 82 ? 15.203 -7.215 4.16 1 92.56 82 ASP B CA 1
ATOM 1683 C C . ASP B 1 82 ? 15.242 -7.621 2.689 1 92.56 82 ASP B C 1
ATOM 1685 O O . ASP B 1 82 ? 14.547 -8.555 2.279 1 92.56 82 ASP B O 1
ATOM 1689 N N . SER B 1 83 ? 16.031 -6.809 1.938 1 91.06 83 SER B N 1
ATOM 1690 C CA . SER B 1 83 ? 16.031 -6.984 0.489 1 91.06 83 SER B CA 1
ATOM 1691 C C . SER B 1 83 ? 16.703 -8.297 0.096 1 91.06 83 SER B C 1
ATOM 1693 O O . SER B 1 83 ? 16.375 -8.891 -0.927 1 91.06 83 SER B O 1
ATOM 1695 N N . VAL B 1 84 ? 17.656 -8.836 0.831 1 89.88 84 VAL B N 1
ATOM 1696 C CA . VAL B 1 84 ? 18.359 -10.086 0.536 1 89.88 84 VAL B CA 1
ATOM 1697 C C . VAL B 1 84 ? 17.375 -11.258 0.637 1 89.88 84 VAL B C 1
ATOM 1699 O O . VAL B 1 84 ? 17.344 -12.117 -0.246 1 89.88 84 VAL B O 1
ATOM 1702 N N . VAL B 1 85 ? 16.609 -11.258 1.668 1 93.44 85 VAL B N 1
ATOM 1703 C CA . VAL B 1 85 ? 15.617 -12.305 1.878 1 93.44 85 VAL B CA 1
ATOM 1704 C C . VAL B 1 85 ? 14.594 -12.281 0.749 1 93.44 85 VAL B C 1
ATOM 1706 O O . VAL B 1 85 ? 14.211 -13.336 0.223 1 93.44 85 VAL B O 1
ATOM 1709 N N . LEU B 1 86 ? 14.172 -11.117 0.387 1 93.81 86 LEU B N 1
ATOM 1710 C CA . LEU B 1 86 ? 13.203 -10.992 -0.701 1 93.81 86 LEU B CA 1
ATOM 1711 C C . LEU B 1 86 ? 13.789 -11.523 -2.006 1 93.81 86 LEU B C 1
ATOM 1713 O O . LEU B 1 86 ? 13.102 -12.227 -2.756 1 93.81 86 LEU B O 1
ATOM 1717 N N . HIS B 1 87 ? 14.992 -11.18 -2.275 1 90.62 87 HIS B N 1
ATOM 1718 C CA . HIS B 1 87 ? 15.641 -11.656 -3.49 1 90.62 87 HIS B CA 1
ATOM 1719 C C . HIS B 1 87 ? 15.742 -13.172 -3.51 1 90.62 87 HIS B C 1
ATOM 1721 O O . HIS B 1 87 ? 15.477 -13.805 -4.535 1 90.62 87 HIS B O 1
ATOM 1727 N N . ARG B 1 88 ? 16.141 -13.719 -2.486 1 91.31 88 ARG B N 1
ATOM 1728 C CA . ARG B 1 88 ? 16.234 -15.172 -2.383 1 91.31 88 ARG B CA 1
ATOM 1729 C C . ARG B 1 88 ? 14.875 -15.836 -2.59 1 91.31 88 ARG B C 1
ATOM 1731 O O . ARG B 1 88 ? 14.773 -16.844 -3.289 1 91.31 88 ARG B O 1
ATOM 1738 N N . TRP B 1 89 ? 13.898 -15.25 -1.944 1 95.12 89 TRP B N 1
ATOM 1739 C CA . TRP B 1 89 ? 12.547 -15.773 -2.123 1 95.12 89 TRP B CA 1
ATOM 1740 C C . TRP B 1 89 ? 12.156 -15.766 -3.596 1 95.12 89 TRP B C 1
ATOM 1742 O O . TRP B 1 89 ? 11.57 -16.734 -4.098 1 95.12 89 TRP B O 1
ATOM 1752 N N . HIS B 1 90 ? 12.406 -14.625 -4.207 1 92.5 90 HIS B N 1
ATOM 1753 C CA . HIS B 1 90 ? 12.047 -14.508 -5.617 1 92.5 90 HIS B CA 1
ATOM 1754 C C . HIS B 1 90 ? 12.734 -15.586 -6.449 1 92.5 90 HIS B C 1
ATOM 1756 O O . HIS B 1 90 ? 12.125 -16.172 -7.34 1 92.5 90 HIS B O 1
ATOM 1762 N N . GLN B 1 91 ? 13.969 -15.859 -6.168 1 90.12 91 GLN B N 1
ATOM 1763 C CA . GLN B 1 91 ? 14.719 -16.875 -6.895 1 90.12 91 GLN B CA 1
ATOM 1764 C C . GLN B 1 91 ? 14.188 -18.281 -6.598 1 90.12 91 GLN B C 1
ATOM 1766 O O . GLN B 1 91 ? 14.164 -19.141 -7.477 1 90.12 91 GLN B O 1
ATOM 1771 N N . ASP B 1 92 ? 13.734 -18.484 -5.461 1 93.19 92 ASP B N 1
ATOM 1772 C CA . ASP B 1 92 ? 13.289 -19.812 -5.023 1 93.19 92 ASP B CA 1
ATOM 1773 C C . ASP B 1 92 ? 11.883 -20.109 -5.547 1 93.19 92 ASP B C 1
ATOM 1775 O O . ASP B 1 92 ? 11.625 -21.219 -6.031 1 93.19 92 ASP B O 1
ATOM 1779 N N . GLN B 1 93 ? 11.047 -19.125 -5.352 1 94.56 93 GLN B N 1
ATOM 1780 C CA . GLN B 1 93 ? 9.664 -19.484 -5.66 1 94.56 93 GLN B CA 1
ATOM 1781 C C . GLN B 1 93 ? 8.953 -18.344 -6.387 1 94.56 93 GLN B C 1
ATOM 1783 O O . GLN B 1 93 ? 7.988 -18.578 -7.121 1 94.56 93 GLN B O 1
ATOM 1788 N N . GLY B 1 94 ? 9.305 -17.125 -6.191 1 93.12 94 GLY B N 1
ATOM 1789 C CA . GLY B 1 94 ? 8.602 -15.984 -6.75 1 93.12 94 GLY B CA 1
ATOM 1790 C C . GLY B 1 94 ? 8.508 -16.031 -8.266 1 93.12 94 GLY B C 1
ATOM 1791 O O . GLY B 1 94 ? 7.441 -15.781 -8.828 1 93.12 94 GLY B O 1
ATOM 1792 N N . ALA B 1 95 ? 9.625 -16.297 -8.906 1 90.88 95 ALA B N 1
ATOM 1793 C CA . ALA B 1 95 ? 9.656 -16.375 -10.367 1 90.88 95 ALA B CA 1
ATOM 1794 C C . ALA B 1 95 ? 8.727 -17.469 -10.875 1 90.88 95 ALA B C 1
ATOM 1796 O O . ALA B 1 95 ? 7.973 -17.25 -11.828 1 90.88 95 ALA B O 1
ATOM 1797 N N . ARG B 1 96 ? 8.75 -18.594 -10.258 1 93.88 96 ARG B N 1
ATOM 1798 C CA . ARG B 1 96 ? 7.891 -19.703 -10.633 1 93.88 96 ARG B CA 1
ATOM 1799 C C . ARG B 1 96 ? 6.418 -19.344 -10.453 1 93.88 96 ARG B C 1
ATOM 1801 O O . ARG B 1 96 ? 5.59 -19.656 -11.312 1 93.88 96 ARG B O 1
ATOM 1808 N N . LEU B 1 97 ? 6.09 -18.734 -9.367 1 95.06 97 LEU B N 1
ATOM 1809 C CA . LEU B 1 97 ? 4.711 -18.359 -9.078 1 95.06 97 LEU B CA 1
ATOM 1810 C C . LEU B 1 97 ? 4.207 -17.312 -10.07 1 95.06 97 LEU B C 1
ATOM 1812 O O . LEU B 1 97 ? 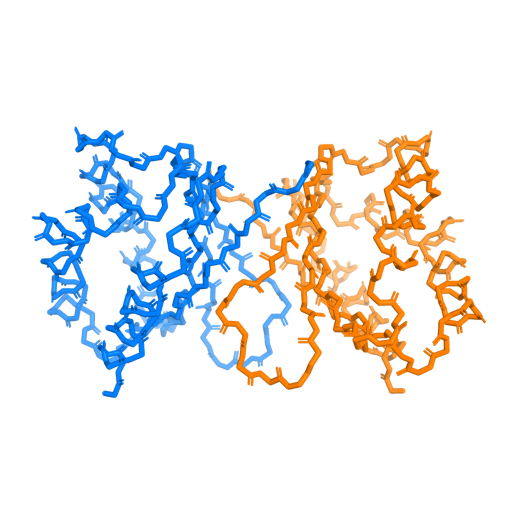3.031 -17.328 -10.438 1 95.06 97 LEU B O 1
ATOM 1816 N N . ASN B 1 98 ? 5.043 -16.406 -10.438 1 92.56 98 ASN B N 1
ATOM 1817 C CA . ASN B 1 98 ? 4.684 -15.445 -11.469 1 92.56 98 ASN B CA 1
ATOM 1818 C C . ASN B 1 98 ? 4.379 -16.141 -12.797 1 92.56 98 ASN B C 1
ATOM 1820 O O . ASN B 1 98 ? 3.43 -15.766 -13.492 1 92.56 98 ASN B O 1
ATOM 1824 N N . GLN B 1 99 ? 5.211 -17.109 -13.188 1 92.94 99 GLN B N 1
ATOM 1825 C CA . GLN B 1 99 ? 4.961 -17.875 -14.406 1 92.94 99 GLN B CA 1
ATOM 1826 C C . GLN B 1 99 ? 3.623 -18.609 -14.32 1 92.94 99 GLN B C 1
ATOM 1828 O O . GLN B 1 99 ? 2.891 -18.672 -15.312 1 92.94 99 GLN B O 1
ATOM 1833 N N . GLU B 1 100 ? 3.34 -19.156 -13.188 1 95.12 100 GLU B N 1
ATOM 1834 C CA . GLU B 1 100 ? 2.066 -19.844 -12.977 1 95.12 100 GLU B CA 1
ATOM 1835 C C . GLU B 1 100 ? 0.891 -18.875 -13.156 1 95.12 100 GLU B C 1
ATOM 1837 O O . GLU B 1 100 ? -0.12 -19.234 -13.766 1 95.12 100 GLU B O 1
ATOM 1842 N N . LEU B 1 101 ? 0.977 -17.688 -12.594 1 95.44 101 LEU B N 1
ATOM 1843 C CA . LEU B 1 101 ? -0.04 -16.656 -12.758 1 95.44 101 LEU B CA 1
ATOM 1844 C C . LEU B 1 101 ? -0.305 -16.375 -14.234 1 95.44 101 LEU B C 1
ATOM 1846 O O . LEU B 1 101 ? -1.459 -16.344 -14.664 1 95.44 101 LEU B O 1
ATOM 1850 N N . VAL B 1 102 ? 0.743 -16.234 -15.008 1 94.12 102 VAL B N 1
ATOM 1851 C CA . VAL B 1 102 ? 0.635 -15.922 -16.438 1 94.12 102 VAL B CA 1
ATOM 1852 C C . VAL B 1 102 ? -0.001 -17.094 -17.172 1 94.12 102 VAL B C 1
ATOM 1854 O O . VAL B 1 102 ? -0.82 -16.906 -18.078 1 94.12 102 VAL B O 1
ATOM 1857 N N . LYS B 1 103 ? 0.395 -18.297 -16.812 1 95.75 103 LYS B N 1
ATOM 1858 C CA . LYS B 1 103 ? -0.155 -19.5 -17.438 1 95.75 103 LYS B CA 1
ATOM 1859 C C . LYS B 1 103 ? -1.652 -19.625 -17.172 1 95.75 103 LYS B C 1
ATOM 1861 O O . LYS B 1 103 ? -2.424 -19.953 -18.078 1 95.75 103 LYS B O 1
ATOM 1866 N N . ILE B 1 104 ? -2.055 -19.391 -16.016 1 96.81 104 ILE B N 1
ATOM 1867 C CA . ILE B 1 104 ? -3.436 -19.578 -15.594 1 96.81 104 ILE B CA 1
ATOM 1868 C C . ILE B 1 104 ? -4.312 -18.469 -16.172 1 96.81 104 ILE B C 1
ATOM 1870 O O . ILE B 1 104 ? -5.402 -18.75 -16.688 1 96.81 104 ILE B O 1
ATOM 1874 N N . PHE B 1 105 ? -3.834 -17.172 -16.109 1 97.31 105 PHE B N 1
ATOM 1875 C CA . PHE B 1 105 ? -4.734 -16.062 -16.391 1 97.31 105 PHE B CA 1
ATOM 1876 C C . PHE B 1 105 ? -4.316 -15.32 -17.656 1 97.31 105 PHE B C 1
ATOM 1878 O O . PHE B 1 105 ? -5.031 -14.445 -18.141 1 97.31 105 PHE B O 1
ATOM 1885 N N . LYS B 1 106 ? -3.076 -15.617 -18.109 1 94.31 106 LYS B N 1
ATOM 1886 C CA . LYS B 1 106 ? -2.562 -15.008 -19.344 1 94.31 106 LYS B CA 1
ATOM 1887 C C . LYS B 1 106 ? -2.561 -13.492 -19.234 1 94.31 106 LYS B C 1
ATOM 1889 O O . LYS B 1 106 ? -2.02 -12.922 -18.281 1 94.31 106 LYS B O 1
ATOM 1894 N N . ASP B 1 107 ? -3.273 -12.805 -20.172 1 93.88 107 ASP B N 1
ATOM 1895 C CA . ASP B 1 107 ? -3.195 -11.352 -20.203 1 93.88 107 ASP B CA 1
ATOM 1896 C C . ASP B 1 107 ? -4.344 -10.719 -19.422 1 93.88 107 ASP B C 1
ATOM 1898 O O . ASP B 1 107 ? -4.504 -9.492 -19.438 1 93.88 107 ASP B O 1
ATOM 1902 N N . LYS B 1 108 ? -5.07 -11.508 -18.766 1 95.94 108 LYS B N 1
ATOM 1903 C CA . LYS B 1 108 ? -6.246 -11 -18.062 1 95.94 108 LYS B CA 1
ATOM 1904 C C . LYS B 1 108 ? -5.875 -10.508 -16.672 1 95.94 108 LYS B C 1
ATOM 1906 O O . LYS B 1 108 ? -6.688 -9.875 -15.992 1 95.94 108 LYS B O 1
ATOM 1911 N N . VAL B 1 109 ? -4.688 -10.812 -16.203 1 95.81 109 VAL B N 1
ATOM 1912 C CA . VAL B 1 109 ? -4.16 -10.312 -14.938 1 95.81 109 VAL B CA 1
ATOM 1913 C C . VAL B 1 109 ? -2.734 -9.805 -15.133 1 95.81 109 VAL B C 1
ATOM 1915 O O . VAL B 1 109 ? -1.896 -10.508 -15.711 1 95.81 109 VAL B O 1
ATOM 1918 N N . VAL B 1 110 ? -2.535 -8.633 -14.656 1 92.06 110 VAL B N 1
ATOM 1919 C CA . VAL B 1 110 ? -1.201 -8.039 -14.695 1 92.06 110 VAL B CA 1
ATOM 1920 C C . VAL B 1 110 ? -0.809 -7.559 -13.297 1 92.06 110 VAL B C 1
ATOM 1922 O O . VAL B 1 110 ? -1.613 -6.938 -12.602 1 92.06 110 VAL B O 1
ATOM 1925 N N . GLY B 1 111 ? 0.419 -7.832 -12.883 1 92.56 111 GLY B N 1
ATOM 1926 C CA . GLY B 1 111 ? 0.909 -7.434 -11.578 1 92.56 111 GLY B CA 1
ATOM 1927 C C . GLY B 1 111 ? 1.95 -6.336 -11.633 1 92.56 111 GLY B C 1
ATOM 1928 O O . GLY B 1 111 ? 2.799 -6.32 -12.531 1 92.56 111 GLY B O 1
ATOM 1929 N N . PHE B 1 112 ? 1.896 -5.441 -10.688 1 90.12 112 PHE B N 1
ATOM 1930 C CA . PHE B 1 112 ? 2.824 -4.324 -10.547 1 90.12 112 PHE B CA 1
ATOM 1931 C C . PHE B 1 112 ? 3.434 -4.301 -9.148 1 90.12 112 PHE B C 1
ATOM 1933 O O . PHE B 1 112 ? 2.781 -3.889 -8.188 1 90.12 112 PHE B O 1
ATOM 1940 N N . PRO B 1 113 ? 4.676 -4.68 -9.055 1 92.56 113 PRO B N 1
ATOM 1941 C CA . PRO B 1 113 ? 5.301 -4.715 -7.73 1 92.56 113 PRO B CA 1
ATOM 1942 C C . PRO B 1 113 ? 5.801 -3.348 -7.277 1 92.56 113 PRO B C 1
ATOM 1944 O O . PRO B 1 113 ? 6.211 -2.529 -8.109 1 92.56 113 PRO B O 1
ATOM 1947 N N . THR B 1 114 ? 5.719 -3.09 -5.973 1 91.56 114 THR B N 1
ATOM 1948 C CA . THR B 1 114 ? 6.293 -1.929 -5.305 1 91.56 114 THR B CA 1
ATOM 1949 C C . THR B 1 114 ? 6.961 -2.334 -3.996 1 91.56 114 THR B C 1
ATOM 1951 O O . THR B 1 114 ? 6.41 -3.127 -3.23 1 91.56 114 THR B O 1
ATOM 1954 N N . LEU B 1 115 ? 8.156 -1.825 -3.836 1 92.81 115 LEU B N 1
ATOM 1955 C CA . LEU B 1 115 ? 8.883 -2.072 -2.594 1 92.81 115 LEU B CA 1
ATOM 1956 C C . LEU B 1 115 ? 8.883 -0.832 -1.708 1 92.81 115 LEU B C 1
ATOM 1958 O O . LEU B 1 115 ? 9.102 0.281 -2.191 1 92.81 115 LEU B O 1
ATOM 1962 N N . MET B 1 116 ? 8.578 -1.083 -0.434 1 94.19 116 MET B N 1
ATOM 1963 C CA . MET B 1 116 ? 8.539 0.021 0.521 1 94.19 116 MET B CA 1
ATOM 1964 C C . MET B 1 116 ? 9.336 -0.319 1.777 1 94.19 116 MET B C 1
ATOM 1966 O O . MET B 1 116 ? 9.336 -1.466 2.227 1 94.19 116 MET B O 1
ATOM 1970 N N . GLU B 1 117 ? 10.039 0.643 2.273 1 94.5 117 GLU B N 1
ATOM 1971 C CA . GLU B 1 117 ? 10.727 0.521 3.553 1 94.5 117 GLU B CA 1
ATOM 1972 C C . GLU B 1 117 ? 9.867 1.04 4.699 1 94.5 117 GLU B C 1
ATOM 1974 O O . GLU B 1 117 ? 9.383 2.174 4.656 1 94.5 117 GLU B O 1
ATOM 1979 N N . VAL B 1 118 ? 9.672 0.209 5.742 1 96.19 118 VAL B N 1
ATOM 1980 C CA . VAL B 1 118 ? 8.875 0.619 6.895 1 96.19 118 VAL B CA 1
ATOM 1981 C C . VAL B 1 118 ? 9.688 1.572 7.77 1 96.19 118 VAL B C 1
ATOM 1983 O O . VAL B 1 118 ? 10.789 1.236 8.203 1 96.19 118 VAL B O 1
ATOM 1986 N N . LEU B 1 119 ? 9.164 2.721 8 1 95.19 119 LEU B N 1
ATOM 1987 C CA . LEU B 1 119 ? 9.859 3.709 8.82 1 95.19 119 LEU B CA 1
ATOM 1988 C C . LEU B 1 119 ? 9.297 3.721 10.242 1 95.19 119 LEU B C 1
ATOM 1990 O O . LEU B 1 119 ? 10.023 4.023 11.195 1 95.19 119 LEU B O 1
ATOM 1994 N N . GLU B 1 120 ? 8.055 3.529 10.359 1 85.12 120 GLU B N 1
ATOM 1995 C CA . GLU B 1 120 ? 7.352 3.457 11.641 1 85.12 120 GLU B CA 1
ATOM 1996 C C . GLU B 1 120 ? 5.996 2.773 11.484 1 85.12 120 GLU B C 1
ATOM 1998 O O . GLU B 1 120 ? 5.387 2.822 10.414 1 85.12 120 GLU B O 1
#

Solvent-accessible surface area (backbone atoms only — not comparable to full-atom values): 12584 Å² total; per-residue (Å²): 119,61,65,54,55,53,49,51,49,52,53,52,38,62,71,64,60,46,84,47,51,25,37,48,33,32,39,32,45,25,34,70,89,45,43,67,60,47,53,51,43,45,64,69,44,51,47,53,56,49,46,71,72,57,67,46,39,77,69,37,35,25,41,45,63,70,65,82,61,90,52,46,38,33,36,40,34,27,38,31,61,24,35,65,58,51,50,50,42,34,73,72,45,44,57,59,52,51,52,49,50,38,70,75,47,42,88,43,46,47,71,47,76,42,41,26,40,60,74,81,120,61,66,52,55,52,51,50,52,52,54,52,39,62,70,64,58,46,85,46,48,26,36,48,33,32,40,31,45,25,33,69,91,45,43,66,61,45,52,51,43,44,64,70,46,50,48,54,56,49,45,70,72,57,66,46,38,77,70,37,38,26,41,46,64,70,65,82,61,91,51,46,40,33,35,40,33,26,39,29,63,24,36,66,56,50,50,50,43,34,74,73,43,43,56,58,51,51,51,49,49,39,69,75,49,42,89,44,47,46,68,47,78,42,41,26,39,58,75,81

InterPro domains:
  IPR025563 Protein of unknown function DUF4286 [PF14114] (21-118)

Secondary structure (DSSP, 8-state):
-HHHHHHHHHHHHHHH---S-EEEEEEEEE-GGGHHHHHHHIIIIIHHHHHHH-SSEEEEEEEE-S--SSSEEEEEEEEES-HHHHHHHIIIIIHHHHHHHHHHHGGGEEEEEEEEEE--/-HHHHHHHHHHHHHHH---S-EEEEEEEEE-GGGHHHHHHHIIIIIHHHHHHH-SSEEEEEEEE-S--SSSEEEEEEEEES-HHHHHHHIIIIIHHHHHHHHHHHGGGEEEEEEEEEE--

pLDDT: mean 89.8, std 11.35, range [39.31, 98.25]